Protein AF-0000000074318545 (afdb_homodimer)

InterPro domains:
  IPR025563 Protein of unknown function DUF4286 [PF14114] (1-101)

Radius of gyration: 17.69 Å; Cα contacts (8 Å, |Δi|>4): 348; chains: 2; bounding box: 37×47×38 Å

Secondary structure (DSSP, 8-state):
-EEEEEEEEE-GGGHHHHHHHIIIIIHHHHHHTT--SEEEEEEESSPPTT--SEEEEEEEEESSHHHHHHHHHHTHHHHHHHHHHHHTTSEEEEEEEEEE--/-EEEEEEEEE-GGGHHHHHHHIIIIIHHHHHHTT--SEEEEEEESSPPTT--SEEEEEEEEESSHHHHHHHHHHTHHHHHHHHHHHHTTSEEEEEEEEEE--

Foldseek 3Di:
DKKKKKKKFFAAVCVVVLVVCVVPPLVVQLVVVVFFDDKDKDWDDCDDPPDHGTMMMIITHGPDVVSVVCCVVPPCVVSVVVSCVVRPPGMDMDIDMDDDPD/DKKKKKKKFFAAVCVVVVVVCVVPPLVVQLVVVVFFDDKDKDWDDCDDPPDHGTMMMIITHGPDPVSVVCCVPPPVVVSVVVSCVVRPPGMDMDIDMDDDPD

Nearest PDB structures (foldseek):
  5b08-assembly1_A  TM=6.477E-01  e=7.066E-05  Cannabis sativa
  5b0d-assembly1_A  TM=6.352E-01  e=7.066E-05  Cannabis sativa
  5b0e-assembly1_A  TM=6.470E-01  e=1.397E-04  Cannabis sativa
  5b0c-assembly1_B  TM=6.469E-01  e=2.411E-04  Cannabis sativa
  1q53-assembly1_B  TM=5.757E-01  e=2.807E-03  Arabidopsis thaliana

Structure (mmCIF, N/CA/C/O backbone):
data_AF-0000000074318545-model_v1
#
loop_
_entity.id
_entity.type
_entity.pdbx_description
1 polymer 'DUF4286 domain-containing protein'
#
loop_
_atom_site.group_PDB
_atom_site.id
_atom_site.type_symbol
_atom_site.label_atom_id
_atom_site.label_alt_id
_atom_site.label_comp_id
_atom_site.label_asym_id
_atom_site.label_entity_id
_atom_site.label_seq_id
_atom_site.pdbx_PDB_ins_code
_atom_site.Cartn_x
_atom_site.Cartn_y
_atom_site.Cartn_z
_atom_site.occupancy
_atom_site.B_iso_or_equiv
_atom_site.auth_seq_id
_atom_site.auth_comp_id
_atom_site.auth_asym_id
_atom_site.auth_atom_id
_atom_site.pdbx_PDB_model_num
ATOM 1 N N . MET A 1 1 ? -12.008 1.867 -8.555 1 92.88 1 MET A N 1
ATOM 2 C CA . MET A 1 1 ? -10.844 0.988 -8.688 1 92.88 1 MET A CA 1
ATOM 3 C C . MET A 1 1 ? -10.492 0.359 -7.34 1 92.88 1 MET A C 1
ATOM 5 O O . MET A 1 1 ? -10.711 0.962 -6.289 1 92.88 1 MET A O 1
ATOM 9 N N . VAL A 1 2 ? -10.195 -0.94 -7.418 1 96.75 2 VAL A N 1
ATOM 10 C CA . VAL A 1 2 ? -9.852 -1.679 -6.207 1 96.75 2 VAL A CA 1
ATOM 11 C C . VAL A 1 2 ? -8.422 -2.193 -6.305 1 96.75 2 VAL A C 1
ATOM 13 O O . VAL A 1 2 ? -7.98 -2.631 -7.371 1 96.75 2 VAL A O 1
ATOM 16 N N . LEU A 1 3 ? -7.812 -2.025 -5.215 1 97.94 3 LEU A N 1
ATOM 17 C CA . LEU A 1 3 ? -6.406 -2.41 -5.129 1 97.94 3 LEU A CA 1
ATOM 18 C C . LEU A 1 3 ? -6.238 -3.676 -4.297 1 97.94 3 LEU A C 1
ATOM 20 O O . LEU A 1 3 ? -6.742 -3.758 -3.176 1 97.94 3 LEU A O 1
ATOM 24 N N . TYR A 1 4 ? -5.68 -4.664 -4.949 1 98.31 4 TYR A N 1
ATOM 25 C CA . TYR A 1 4 ? -5.234 -5.875 -4.27 1 98.31 4 TYR A CA 1
ATOM 26 C C . TYR A 1 4 ? -3.73 -5.84 -4.016 1 98.31 4 TYR A C 1
ATOM 28 O O . TYR A 1 4 ? -2.934 -6.035 -4.938 1 98.31 4 TYR A O 1
ATOM 36 N N . SER A 1 5 ? -3.354 -5.652 -2.736 1 98.12 5 SER A N 1
ATOM 37 C CA . SER A 1 5 ? -1.948 -5.488 -2.379 1 98.12 5 SER A CA 1
ATOM 38 C C . SER A 1 5 ? -1.401 -6.738 -1.699 1 98.12 5 SER A C 1
ATOM 40 O O . SER A 1 5 ? -1.951 -7.199 -0.697 1 98.12 5 SER A O 1
ATOM 42 N N . VAL A 1 6 ? -0.366 -7.262 -2.268 1 98.31 6 VAL A N 1
ATOM 43 C CA . VAL A 1 6 ? 0.329 -8.398 -1.664 1 98.31 6 VAL A CA 1
ATOM 44 C C . VAL A 1 6 ? 1.712 -7.957 -1.187 1 98.31 6 VAL A C 1
ATOM 46 O O . VAL A 1 6 ? 2.533 -7.5 -1.982 1 98.31 6 VAL A O 1
ATOM 49 N N . THR A 1 7 ? 1.92 -8.055 0.098 1 97.88 7 THR A N 1
ATOM 50 C CA . THR A 1 7 ? 3.215 -7.746 0.698 1 97.88 7 THR A CA 1
ATOM 51 C C . THR A 1 7 ? 3.957 -9.031 1.064 1 97.88 7 THR A C 1
ATOM 53 O O . THR A 1 7 ? 3.416 -9.883 1.766 1 97.88 7 THR A O 1
ATOM 56 N N . VAL A 1 8 ? 5.184 -9.133 0.622 1 98 8 VAL A N 1
ATOM 57 C CA . VAL A 1 8 ? 5.945 -10.359 0.844 1 98 8 VAL A CA 1
ATOM 58 C C . VAL A 1 8 ? 7.32 -10.008 1.414 1 98 8 VAL A C 1
ATOM 60 O O . VAL A 1 8 ? 8.062 -9.211 0.831 1 98 8 VAL A O 1
ATOM 63 N N . ASN A 1 9 ? 7.551 -10.531 2.576 1 97.88 9 ASN A N 1
ATOM 64 C CA . ASN A 1 9 ? 8.922 -10.555 3.078 1 97.88 9 ASN A CA 1
ATOM 65 C C . ASN A 1 9 ? 9.648 -11.828 2.664 1 97.88 9 ASN A C 1
ATOM 67 O O . ASN A 1 9 ? 9.133 -12.93 2.854 1 97.88 9 ASN A O 1
ATOM 71 N N . VAL A 1 10 ? 10.781 -11.703 2.057 1 97.69 10 VAL A N 1
ATOM 72 C CA . VAL A 1 10 ? 11.492 -12.852 1.515 1 97.69 10 VAL A CA 1
ATOM 73 C C . VAL A 1 10 ? 12.906 -12.898 2.092 1 97.69 10 VAL A C 1
ATOM 75 O O . VAL A 1 10 ? 13.539 -11.859 2.285 1 97.69 10 VAL A O 1
ATOM 78 N N . ASP A 1 11 ? 13.422 -14.109 2.338 1 97.56 11 ASP A N 1
ATOM 79 C CA . ASP A 1 11 ? 14.797 -14.281 2.787 1 97.56 11 ASP A CA 1
ATOM 80 C C . ASP A 1 11 ? 15.781 -13.648 1.804 1 97.56 11 ASP A C 1
ATOM 82 O O . ASP A 1 11 ? 15.594 -13.742 0.588 1 97.56 11 ASP A O 1
ATOM 86 N N . LYS A 1 12 ? 16.828 -13.141 2.395 1 95.5 12 LYS A N 1
ATOM 87 C CA . LYS A 1 12 ? 17.812 -12.406 1.594 1 95.5 12 LYS A CA 1
ATOM 88 C C . LYS A 1 12 ? 18.469 -13.32 0.56 1 95.5 12 LYS A C 1
ATOM 90 O O . LYS A 1 12 ? 18.766 -12.883 -0.554 1 95.5 12 LYS A O 1
ATOM 95 N N . ASP A 1 13 ? 18.688 -14.523 0.909 1 95.94 13 ASP A N 1
ATOM 96 C CA . ASP A 1 13 ? 19.469 -15.414 0.057 1 95.94 13 ASP A CA 1
ATOM 97 C C . ASP A 1 13 ? 18.656 -15.844 -1.165 1 95.94 13 ASP A C 1
ATOM 99 O O . ASP A 1 13 ? 19.219 -16.328 -2.148 1 95.94 13 ASP A O 1
ATOM 103 N N . ILE A 1 14 ? 17.359 -15.672 -1.189 1 97.19 14 ILE A N 1
ATOM 104 C CA . ILE A 1 14 ? 16.578 -16.078 -2.352 1 97.19 14 ILE A CA 1
ATOM 105 C C . ILE A 1 14 ? 16 -14.836 -3.039 1 97.19 14 ILE A C 1
ATOM 107 O O . ILE A 1 14 ? 15.242 -14.953 -4.004 1 97.19 14 ILE A O 1
ATOM 111 N N . GLU A 1 15 ? 16.266 -13.711 -2.592 1 97.62 15 GLU A N 1
ATOM 112 C CA . GLU A 1 15 ? 15.648 -12.453 -3.018 1 97.62 15 GLU A CA 1
ATOM 113 C C . GLU A 1 15 ? 15.719 -12.289 -4.531 1 97.62 15 GLU A C 1
ATOM 115 O O . GLU A 1 15 ?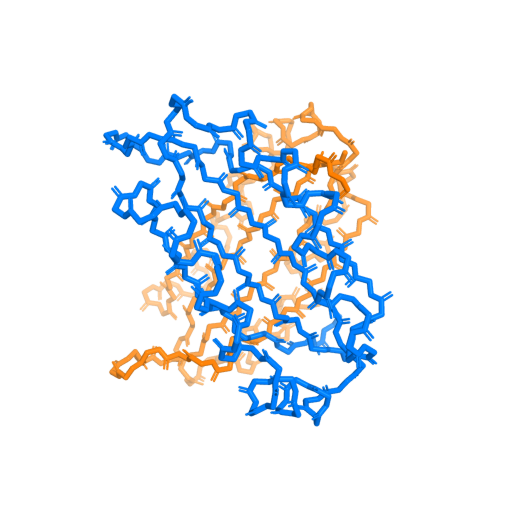 14.703 -12.055 -5.188 1 97.62 15 GLU A O 1
ATOM 120 N N . GLU A 1 16 ? 16.938 -12.445 -5.07 1 97.19 16 GLU A N 1
ATOM 121 C CA . GLU A 1 16 ? 17.156 -12.219 -6.496 1 97.19 16 GLU A CA 1
ATOM 122 C C . GLU A 1 16 ? 16.375 -13.234 -7.336 1 97.19 16 GLU A C 1
ATOM 124 O O . GLU A 1 16 ? 15.727 -12.875 -8.312 1 97.19 16 GLU A O 1
ATOM 129 N N . GLU A 1 17 ? 16.484 -14.445 -6.98 1 97.94 17 GLU A N 1
ATOM 130 C CA . GLU A 1 17 ? 15.75 -15.5 -7.684 1 97.94 17 GLU A CA 1
ATOM 131 C C . GLU A 1 17 ? 14.242 -15.281 -7.602 1 97.94 17 GLU A C 1
ATOM 133 O O . GLU A 1 17 ? 13.531 -15.438 -8.594 1 97.94 17 GLU A O 1
ATOM 1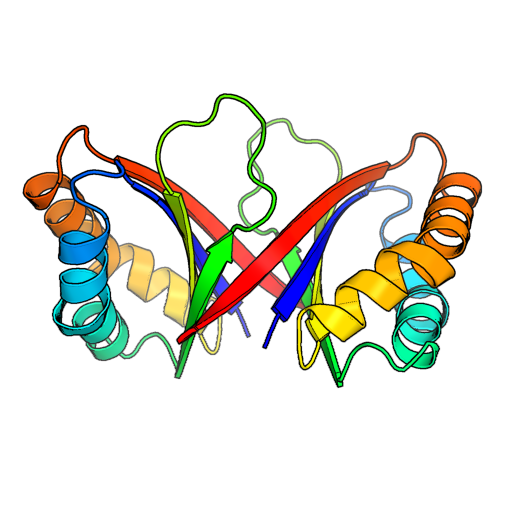38 N N . TRP A 1 18 ? 13.805 -14.961 -6.41 1 98.56 18 TRP A N 1
ATOM 139 C CA . TRP A 1 18 ? 12.391 -14.703 -6.184 1 98.56 18 TRP A CA 1
ATOM 140 C C . TRP A 1 18 ? 11.898 -13.547 -7.043 1 98.56 18 TRP A C 1
ATOM 142 O O . TRP A 1 18 ? 10.867 -13.648 -7.703 1 98.56 18 TRP A O 1
ATOM 152 N N . LEU A 1 19 ? 12.68 -12.508 -7.07 1 98.31 19 LEU A N 1
ATOM 153 C CA . LEU A 1 19 ? 12.32 -11.336 -7.863 1 98.31 19 LEU A CA 1
ATOM 154 C C . LEU A 1 19 ? 12.203 -11.695 -9.344 1 98.31 19 LEU A C 1
ATOM 156 O O . LEU A 1 19 ? 11.258 -11.273 -10.016 1 98.31 19 LEU A O 1
ATOM 160 N N . ASP A 1 20 ? 13.156 -12.414 -9.789 1 98.25 20 ASP A N 1
ATOM 161 C CA . ASP A 1 20 ? 13.148 -12.836 -11.188 1 98.25 20 ASP A CA 1
ATOM 162 C C . ASP A 1 20 ? 11.906 -13.672 -11.508 1 98.25 20 ASP A C 1
ATOM 164 O O . ASP A 1 20 ? 11.219 -13.422 -12.492 1 98.25 20 ASP A O 1
ATOM 168 N N . TRP A 1 21 ? 11.633 -14.602 -10.68 1 98.75 21 TRP A N 1
ATOM 169 C CA . TRP A 1 21 ? 10.484 -15.477 -10.875 1 98.75 21 TRP A CA 1
ATOM 170 C C . TRP A 1 21 ? 9.18 -14.688 -10.797 1 98.75 21 TRP A C 1
ATOM 172 O O . TRP A 1 21 ? 8.25 -14.93 -11.562 1 98.75 21 TRP A O 1
ATOM 182 N N . MET A 1 22 ? 9.086 -13.75 -9.859 1 98.62 22 MET A N 1
ATOM 183 C CA . MET A 1 22 ? 7.914 -12.891 -9.75 1 98.62 22 MET A CA 1
ATOM 184 C C . MET A 1 22 ? 7.672 -12.141 -11.062 1 98.62 22 MET A C 1
ATOM 186 O O . MET A 1 22 ? 6.559 -12.164 -11.594 1 98.62 22 MET A O 1
ATOM 190 N N . LYS A 1 23 ? 8.719 -11.578 -11.586 1 98.06 23 LYS A N 1
ATOM 191 C CA . LYS A 1 23 ? 8.602 -10.703 -12.75 1 98.06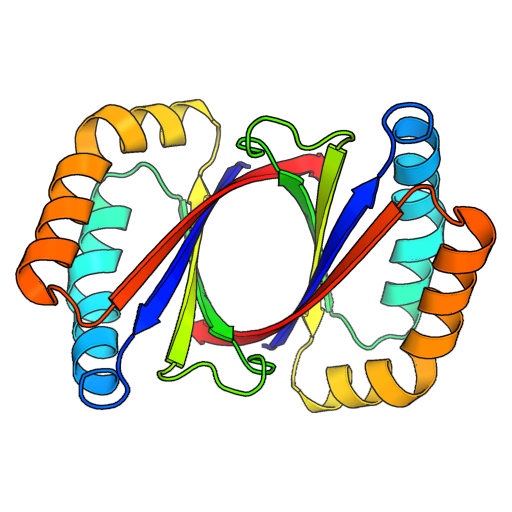 23 LYS A CA 1
ATOM 192 C C . LYS A 1 23 ? 8.344 -11.508 -14.016 1 98.06 23 LYS A C 1
ATOM 194 O O . LYS A 1 23 ? 7.613 -11.062 -14.906 1 98.06 23 LYS A O 1
ATOM 199 N N . THR A 1 24 ? 8.828 -12.688 -14.094 1 98.19 24 THR A N 1
ATOM 200 C CA . THR A 1 24 ? 8.82 -13.398 -15.367 1 98.19 24 THR A CA 1
ATOM 201 C C . THR A 1 24 ? 7.73 -14.461 -15.391 1 98.19 24 THR A C 1
ATOM 203 O O . THR A 1 24 ? 7.336 -14.93 -16.453 1 98.19 24 THR A O 1
ATOM 206 N N . SER A 1 25 ? 7.242 -14.828 -14.227 1 98.69 25 SER A N 1
ATOM 207 C CA . SER A 1 25 ? 6.312 -15.953 -14.203 1 98.69 25 SER A CA 1
ATOM 208 C C . SER A 1 25 ? 5.078 -15.633 -13.367 1 98.69 25 SER A C 1
ATOM 210 O O . SER A 1 25 ? 3.973 -15.523 -13.906 1 98.69 25 SER A O 1
ATOM 212 N N . HIS A 1 26 ? 5.223 -15.375 -12.125 1 98.81 26 HIS A N 1
ATOM 213 C CA . HIS A 1 26 ? 4.09 -15.305 -11.203 1 98.81 26 HIS A CA 1
ATOM 214 C C . HIS A 1 26 ? 3.182 -14.125 -11.531 1 98.81 26 HIS A C 1
ATOM 216 O O . HIS A 1 26 ? 1.97 -14.297 -11.695 1 98.81 26 HIS A O 1
ATOM 222 N N . ILE A 1 27 ? 3.756 -12.938 -11.664 1 98.56 27 ILE A N 1
ATOM 223 C CA . ILE A 1 27 ? 2.955 -11.742 -11.898 1 98.56 27 ILE A CA 1
ATOM 224 C C . ILE A 1 27 ? 2.268 -11.828 -13.258 1 98.56 27 ILE A C 1
ATOM 226 O O . ILE A 1 27 ? 1.073 -11.547 -13.375 1 98.56 27 ILE A O 1
ATOM 230 N N . PRO A 1 28 ? 3.035 -12.289 -14.328 1 98.44 28 PRO A N 1
ATOM 231 C CA . PRO A 1 28 ? 2.344 -12.484 -15.609 1 98.44 28 PRO A CA 1
ATOM 232 C C . PRO A 1 28 ? 1.168 -13.453 -15.5 1 98.44 28 PRO A C 1
ATOM 234 O O . PRO A 1 28 ? 0.127 -13.242 -16.125 1 98.44 28 PRO A O 1
ATOM 237 N N . LYS A 1 29 ? 1.249 -14.523 -14.766 1 98.69 29 LYS A N 1
ATOM 238 C CA . LYS A 1 29 ? 0.139 -15.445 -14.555 1 98.69 29 LYS A CA 1
ATOM 239 C C . LYS A 1 29 ? -1.047 -14.742 -13.898 1 98.69 29 LYS A C 1
ATOM 241 O O . LYS A 1 29 ? -2.195 -14.961 -14.297 1 98.69 29 LYS A O 1
ATOM 246 N N . VAL A 1 30 ? -0.771 -13.914 -12.906 1 98.69 30 VAL A N 1
ATOM 247 C CA . VAL A 1 30 ? -1.815 -13.156 -12.227 1 98.69 30 VAL A CA 1
ATOM 248 C C . VAL A 1 30 ? -2.512 -12.227 -13.219 1 98.69 30 VAL A C 1
ATOM 250 O O . VAL A 1 30 ? -3.744 -12.188 -13.281 1 98.69 30 VAL A O 1
ATOM 253 N N . LEU A 1 31 ? -1.728 -11.531 -14.008 1 98.19 31 LEU A N 1
ATOM 254 C CA . LEU A 1 31 ? -2.277 -10.578 -14.969 1 98.19 31 LEU A CA 1
ATOM 255 C C . LEU A 1 31 ? -3.061 -11.297 -16.062 1 98.19 31 LEU A C 1
ATOM 257 O O . LEU A 1 31 ? -4.074 -10.781 -16.547 1 98.19 31 LEU A O 1
ATOM 261 N N . ASN A 1 32 ? -2.631 -12.484 -16.422 1 98.06 32 ASN A N 1
ATOM 262 C CA . ASN A 1 32 ? -3.244 -13.242 -17.516 1 98.06 32 ASN A CA 1
ATOM 263 C C . ASN A 1 32 ? -4.625 -13.758 -17.125 1 98.06 32 ASN A C 1
ATOM 265 O O . ASN A 1 32 ? -5.391 -14.211 -17.969 1 98.06 32 ASN A O 1
ATOM 269 N N . THR A 1 33 ? -4.902 -13.727 -15.859 1 98.31 33 THR A N 1
ATOM 270 C CA . THR A 1 33 ? -6.246 -14.102 -15.438 1 98.31 33 THR A CA 1
ATOM 271 C C . THR A 1 33 ? -7.277 -13.125 -16 1 98.31 33 THR A C 1
ATOM 273 O O . THR A 1 33 ? -8.469 -13.438 -16.062 1 98.31 33 THR A O 1
ATOM 276 N N . GLY A 1 34 ? -6.824 -11.852 -16.234 1 98 34 GLY A N 1
ATOM 277 C CA . GLY A 1 34 ? -7.691 -10.852 -16.828 1 98 34 GLY A CA 1
ATOM 278 C C . GLY A 1 34 ? -8.445 -10.031 -15.805 1 98 34 GLY A C 1
ATOM 279 O O . GLY A 1 34 ? -9.289 -9.203 -16.156 1 98 34 GLY A O 1
ATOM 280 N N . MET A 1 35 ? -8.125 -10.188 -14.531 1 98.31 35 MET A N 1
ATOM 281 C CA . MET A 1 35 ? -8.891 -9.523 -13.484 1 98.31 35 MET A CA 1
ATOM 282 C C . MET A 1 35 ? -8.281 -8.164 -13.141 1 98.31 35 MET A C 1
ATOM 284 O O . MET A 1 35 ? -8.93 -7.336 -12.5 1 98.31 35 MET A O 1
ATOM 288 N N . PHE A 1 36 ? -7.039 -7.945 -13.547 1 98.38 36 PHE A N 1
ATOM 289 C CA . PHE A 1 36 ? -6.324 -6.734 -13.164 1 98.38 36 PHE A CA 1
ATOM 290 C C . PHE A 1 36 ? -5.875 -5.957 -14.398 1 98.38 36 PHE A C 1
ATOM 292 O O . PHE A 1 36 ? -5.551 -6.555 -15.422 1 98.38 36 PHE A O 1
ATOM 299 N N . LYS A 1 37 ? -5.844 -4.66 -14.273 1 96.31 37 LYS A N 1
ATOM 300 C CA . LYS A 1 37 ? -5.508 -3.793 -15.398 1 96.31 37 LYS A CA 1
ATOM 301 C C . LYS A 1 37 ? -4.035 -3.396 -15.359 1 96.31 37 LYS A C 1
ATOM 303 O O . LYS A 1 37 ? -3.432 -3.139 -16.406 1 96.31 37 LYS A O 1
ATOM 308 N N . GLU A 1 38 ? -3.529 -3.301 -14.211 1 96 38 GLU A N 1
ATOM 309 C CA . GLU A 1 38 ? -2.141 -2.887 -14.031 1 96 38 GLU A CA 1
ATOM 310 C C . GLU A 1 38 ? -1.598 -3.348 -12.688 1 96 38 GLU A C 1
ATOM 312 O O . GLU A 1 38 ? -2.35 -3.844 -11.844 1 96 38 GLU A O 1
ATOM 317 N N . TYR A 1 39 ? -0.29 -3.24 -12.641 1 97.88 39 TYR A N 1
ATOM 318 C CA . TYR A 1 39 ? 0.377 -3.549 -11.383 1 97.88 39 TYR A CA 1
ATOM 319 C C . TYR A 1 39 ? 1.567 -2.625 -11.156 1 97.88 39 TYR A C 1
ATOM 321 O O . TYR A 1 39 ? 2.045 -1.976 -12.086 1 97.88 39 TYR A O 1
ATOM 329 N N . LYS A 1 40 ? 1.938 -2.475 -9.922 1 97.25 40 LYS A N 1
ATOM 330 C CA . LYS A 1 40 ? 3.182 -1.851 -9.484 1 97.25 40 LYS A CA 1
ATOM 331 C C . LYS A 1 40 ? 3.885 -2.705 -8.438 1 97.25 40 LYS A C 1
ATOM 333 O O . LYS A 1 40 ? 3.23 -3.375 -7.633 1 97.25 40 LYS A O 1
ATOM 338 N N . MET A 1 41 ? 5.16 -2.709 -8.492 1 98.31 41 MET A N 1
ATOM 339 C CA . MET A 1 41 ? 5.961 -3.416 -7.5 1 98.31 41 MET A CA 1
ATOM 340 C C . MET A 1 41 ? 6.914 -2.459 -6.789 1 98.31 41 MET A C 1
ATOM 342 O O . MET A 1 41 ? 7.578 -1.645 -7.434 1 98.31 41 MET A O 1
ATOM 346 N N . PHE A 1 42 ? 6.883 -2.561 -5.484 1 98.19 42 PHE A N 1
ATOM 347 C CA . PHE A 1 42 ? 7.676 -1.672 -4.641 1 98.19 42 PHE A CA 1
ATOM 348 C C . PHE A 1 42 ? 8.562 -2.471 -3.699 1 98.19 42 PHE A C 1
ATOM 350 O O . PHE A 1 42 ? 8.242 -3.605 -3.342 1 98.19 42 PHE A O 1
ATOM 357 N N . ARG A 1 43 ? 9.703 -1.863 -3.361 1 97.44 43 ARG A N 1
ATOM 358 C CA . ARG A 1 43 ? 10.539 -2.326 -2.258 1 97.44 43 ARG A CA 1
ATOM 359 C C . ARG A 1 43 ? 10.375 -1.433 -1.032 1 97.44 43 ARG A C 1
ATOM 361 O O . ARG A 1 43 ? 10.383 -0.205 -1.146 1 97.44 43 ARG A O 1
ATOM 368 N N . LEU A 1 44 ? 10.109 -2.041 0.115 1 96.81 44 LEU A N 1
ATOM 369 C CA . LEU A 1 44 ? 10 -1.281 1.355 1 96.81 44 LEU A CA 1
ATOM 370 C C . LEU A 1 44 ? 11.367 -0.767 1.8 1 96.81 44 LEU A C 1
ATOM 372 O O . LEU A 1 44 ? 12.336 -1.527 1.846 1 96.81 44 LEU A O 1
ATOM 376 N N . LEU A 1 45 ? 11.453 0.55 2.115 1 94.25 45 LEU A N 1
ATOM 377 C CA . LEU A 1 45 ? 12.742 1.155 2.438 1 94.25 45 LEU A CA 1
ATOM 378 C C . LEU A 1 45 ? 12.898 1.325 3.945 1 94.25 45 LEU A C 1
ATOM 380 O O . LEU A 1 45 ? 14.023 1.417 4.449 1 94.25 45 LEU A O 1
ATOM 384 N N . ASN A 1 46 ? 11.891 1.475 4.719 1 89.56 46 ASN A N 1
ATOM 385 C CA . ASN A 1 46 ? 12.023 1.747 6.145 1 89.56 46 ASN A CA 1
ATOM 386 C C . ASN A 1 46 ? 11.531 0.575 6.988 1 89.56 46 ASN A C 1
ATOM 388 O O . ASN A 1 46 ? 10.758 0.764 7.93 1 89.56 46 ASN A O 1
ATOM 392 N N . GLU A 1 47 ? 12.133 -0.564 6.715 1 81.31 47 GLU A N 1
ATOM 393 C CA . GLU A 1 47 ? 11.828 -1.752 7.508 1 81.31 47 GLU A CA 1
ATOM 394 C C . GLU A 1 47 ? 12.258 -1.576 8.961 1 81.31 47 GLU A C 1
ATOM 396 O O . GLU A 1 47 ? 13.258 -0.913 9.242 1 81.31 47 GLU A O 1
ATOM 401 N N . GLU A 1 48 ? 11.344 -2.043 9.75 1 79 48 GLU A N 1
ATOM 402 C CA . GLU A 1 48 ? 11.68 -1.979 11.172 1 79 48 GLU A CA 1
ATOM 403 C C . GLU A 1 48 ? 13 -2.691 11.453 1 79 48 GLU A C 1
ATOM 405 O O . GLU A 1 48 ? 13.367 -3.629 10.75 1 79 48 GLU A O 1
ATOM 410 N N . SER A 1 49 ? 13.523 -2.289 12.602 1 78.75 49 SER A N 1
ATOM 411 C CA . SER A 1 49 ? 14.75 -2.941 13.039 1 78.75 49 SER A CA 1
ATOM 412 C C . SER A 1 49 ? 14.5 -4.398 13.414 1 78.75 49 SER A C 1
ATOM 414 O O . SER A 1 49 ? 13.469 -4.723 14.016 1 78.75 49 SER A O 1
ATOM 416 N N . GLY A 1 50 ? 15.297 -5.285 12.969 1 83.88 50 GLY A N 1
ATOM 417 C CA . GLY A 1 50 ? 15.203 -6.68 13.375 1 83.88 50 GLY A CA 1
ATOM 418 C C . GLY A 1 50 ? 14.539 -7.562 12.336 1 83.88 50 GLY A C 1
ATOM 419 O O . GLY A 1 50 ? 14.625 -8.789 12.406 1 83.88 50 GLY A O 1
ATOM 420 N N . VAL A 1 51 ? 13.742 -6.93 11.5 1 84.19 51 VAL A N 1
ATOM 421 C CA . VAL A 1 51 ? 13.148 -7.715 10.422 1 84.19 51 VAL A CA 1
ATOM 422 C C . VAL A 1 51 ? 14.242 -8.219 9.484 1 84.19 51 VAL A C 1
ATOM 424 O O . VAL A 1 51 ? 15.055 -7.438 8.992 1 84.19 51 VAL A O 1
ATOM 427 N N . GLU A 1 52 ? 14.234 -9.531 9.5 1 91.25 52 GLU A N 1
ATOM 428 C CA . GLU A 1 52 ? 15.18 -10.148 8.578 1 91.25 52 GLU A CA 1
ATOM 429 C C . GLU A 1 52 ? 14.57 -10.305 7.184 1 91.25 52 GLU A C 1
ATOM 431 O O . GLU A 1 52 ? 13.344 -10.352 7.039 1 91.25 52 GLU A O 1
ATOM 436 N N . GLY A 1 53 ? 15.352 -10.289 6.121 1 95.06 53 GLY A N 1
ATOM 437 C CA . GLY A 1 53 ? 14.875 -10.414 4.75 1 95.06 53 GLY A CA 1
ATOM 438 C C . GLY A 1 53 ? 14.547 -9.078 4.109 1 95.06 53 GLY A C 1
ATOM 439 O O . GLY A 1 53 ? 14.914 -8.023 4.629 1 95.06 53 GLY A O 1
ATOM 440 N N . THR A 1 54 ? 14.008 -9.109 2.955 1 96.56 54 THR A N 1
ATOM 441 C CA . THR A 1 54 ? 13.555 -7.934 2.217 1 96.56 54 THR A CA 1
ATOM 442 C C . THR A 1 54 ? 12.055 -7.996 1.964 1 96.56 54 THR A C 1
ATOM 444 O O . THR A 1 54 ? 11.516 -9.062 1.641 1 96.56 54 THR A O 1
ATOM 447 N N . THR A 1 55 ? 11.43 -6.867 2.105 1 97.81 55 THR A N 1
ATOM 448 C CA . THR A 1 55 ? 9.977 -6.828 1.938 1 97.81 55 THR A CA 1
ATOM 449 C C . THR A 1 55 ? 9.602 -6.082 0.661 1 97.81 55 THR A C 1
ATOM 451 O O . THR A 1 55 ? 10.156 -5.02 0.371 1 97.81 55 THR A O 1
ATOM 454 N N . PHE A 1 56 ? 8.703 -6.688 -0.073 1 98.31 56 PHE A N 1
ATOM 455 C CA . PHE A 1 56 ? 8.164 -6.109 -1.298 1 98.31 56 PHE A CA 1
ATOM 456 C C . PHE A 1 56 ? 6.648 -5.996 -1.226 1 98.31 56 PHE A C 1
ATOM 458 O O . PHE A 1 56 ? 5.992 -6.785 -0.54 1 98.31 56 PHE A O 1
ATOM 465 N N . SER A 1 57 ? 6.176 -5.023 -1.913 1 98.38 57 SER A N 1
ATOM 466 C CA . SER A 1 57 ? 4.734 -4.875 -2.09 1 98.38 57 SER A CA 1
ATOM 467 C C . SER A 1 57 ? 4.352 -4.902 -3.566 1 98.38 57 SER A C 1
ATOM 469 O O . SER A 1 57 ? 4.863 -4.109 -4.359 1 98.38 57 SER A O 1
ATOM 471 N N . ILE A 1 58 ? 3.547 -5.816 -3.947 1 98.69 58 ILE A N 1
ATOM 472 C CA . ILE A 1 58 ? 2.975 -5.875 -5.289 1 98.69 58 ILE A CA 1
ATOM 473 C C . ILE A 1 58 ? 1.527 -5.391 -5.25 1 98.69 58 ILE A C 1
ATOM 475 O O . ILE A 1 58 ? 0.692 -5.961 -4.547 1 98.69 58 ILE A O 1
ATOM 479 N N . GLN A 1 59 ? 1.274 -4.363 -5.984 1 98.12 59 GLN A N 1
ATOM 480 C CA . GLN A 1 59 ? -0.053 -3.76 -6.031 1 98.12 59 GLN A CA 1
ATOM 481 C C . GLN A 1 59 ? -0.744 -4.051 -7.359 1 98.12 59 GLN A C 1
ATOM 483 O O . GLN A 1 59 ? -0.263 -3.641 -8.422 1 98.12 59 GLN A O 1
ATOM 488 N N . TYR A 1 60 ? -1.847 -4.797 -7.297 1 98.56 60 TYR A N 1
ATOM 489 C CA . TYR A 1 60 ? -2.656 -5.098 -8.469 1 98.56 60 TYR A CA 1
ATOM 490 C C . TYR A 1 60 ? -3.924 -4.254 -8.492 1 98.56 60 TYR A C 1
ATOM 492 O O . TYR A 1 60 ? -4.695 -4.258 -7.527 1 98.56 60 TYR A O 1
ATOM 500 N N . PHE A 1 61 ? -4.164 -3.588 -9.57 1 98 61 PHE A N 1
ATOM 501 C CA . PHE A 1 61 ? -5.316 -2.703 -9.68 1 98 61 PHE A CA 1
ATOM 502 C C . PHE A 1 61 ? -6.422 -3.352 -10.508 1 98 61 PHE A C 1
ATOM 504 O O . PHE A 1 61 ? -6.207 -3.705 -11.664 1 98 61 PHE A O 1
ATOM 511 N N . ALA A 1 62 ? -7.512 -3.523 -9.938 1 98.06 62 ALA A N 1
ATOM 512 C CA . ALA A 1 62 ? -8.695 -4.055 -10.602 1 98.06 62 ALA A CA 1
ATOM 513 C C . ALA A 1 62 ? -9.734 -2.959 -10.836 1 98.06 62 ALA A C 1
ATOM 515 O O . ALA A 1 62 ? -9.812 -1.996 -10.07 1 98.06 62 ALA A O 1
ATOM 516 N N . GLU A 1 63 ? -10.539 -3.166 -11.836 1 96.94 63 GLU A N 1
ATOM 517 C CA . GLU A 1 63 ? -11.555 -2.182 -12.195 1 96.94 63 GLU A CA 1
ATOM 518 C C . GLU A 1 63 ? -12.602 -2.051 -11.094 1 96.94 63 GLU A C 1
ATOM 520 O O . GLU A 1 63 ? -13.086 -0.95 -10.82 1 96.94 63 GLU A O 1
ATOM 525 N N . ASP A 1 64 ? -13.023 -3.182 -10.57 1 95.19 64 ASP A N 1
ATOM 526 C CA . ASP A 1 64 ? -14.031 -3.156 -9.523 1 95.19 64 ASP A CA 1
ATOM 527 C C . ASP A 1 64 ? -13.922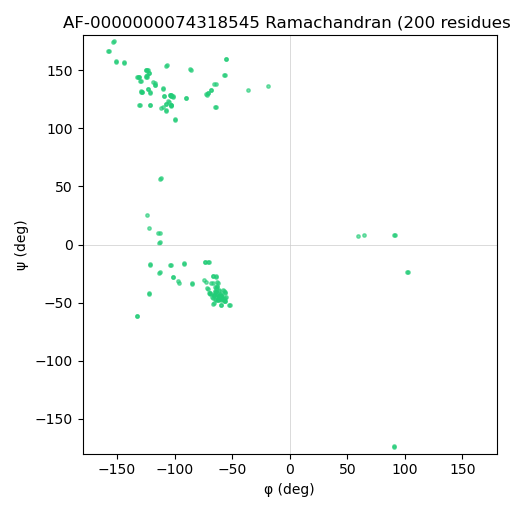 -4.383 -8.617 1 95.19 64 ASP A C 1
ATOM 529 O O . ASP A 1 64 ? -13.055 -5.238 -8.828 1 95.19 64 ASP A O 1
ATOM 533 N N . ILE A 1 65 ? -14.703 -4.406 -7.586 1 94.56 65 ILE A N 1
ATOM 534 C CA . ILE A 1 65 ? -14.625 -5.41 -6.531 1 94.56 65 ILE A CA 1
ATOM 535 C C . ILE A 1 65 ? -15.016 -6.777 -7.086 1 94.56 65 ILE A C 1
ATOM 537 O O . ILE A 1 65 ? -14.586 -7.812 -6.57 1 94.56 65 ILE A O 1
ATOM 541 N N . ASN A 1 66 ? -15.836 -6.797 -8.109 1 97 66 ASN A N 1
ATOM 542 C CA . ASN A 1 66 ? -16.25 -8.07 -8.695 1 97 66 ASN A CA 1
ATOM 543 C C . ASN A 1 66 ? -15.078 -8.812 -9.32 1 97 66 ASN A C 1
ATOM 545 O O . ASN A 1 66 ? -14.984 -10.031 -9.227 1 97 66 ASN A O 1
ATOM 549 N N . LYS A 1 67 ? -14.25 -8.055 -9.977 1 97.69 67 LYS A N 1
ATOM 550 C CA . LYS A 1 67 ? -13.055 -8.648 -10.562 1 97.69 67 LYS A CA 1
ATOM 551 C C . LYS A 1 67 ? -12.156 -9.258 -9.484 1 97.69 67 LYS A C 1
ATOM 553 O O . LYS A 1 67 ? -11.625 -10.352 -9.656 1 97.69 67 LYS A O 1
ATOM 558 N N . ILE A 1 68 ? -12.031 -8.617 -8.383 1 96.56 68 ILE A N 1
ATOM 559 C CA . ILE A 1 68 ? -11.211 -9.102 -7.281 1 96.56 68 ILE A CA 1
ATOM 560 C C . ILE A 1 68 ? -11.828 -10.375 -6.703 1 96.56 68 ILE A C 1
ATOM 562 O O . ILE A 1 68 ? -11.117 -11.352 -6.457 1 96.56 68 ILE A O 1
ATOM 566 N N . ASN A 1 69 ? -13.109 -10.32 -6.508 1 96.5 69 ASN A N 1
ATOM 567 C CA . ASN A 1 69 ? -13.789 -11.492 -5.977 1 96.5 69 ASN A CA 1
ATOM 568 C C . ASN A 1 69 ? -13.609 -12.703 -6.887 1 96.5 69 ASN A C 1
ATOM 570 O O . ASN A 1 69 ? -13.359 -13.812 -6.41 1 96.5 69 ASN A O 1
ATOM 574 N N . GLU A 1 70 ? -13.805 -12.508 -8.156 1 97.94 70 GLU A N 1
ATOM 575 C CA . GLU A 1 70 ? -13.562 -13.578 -9.117 1 97.94 70 GLU A CA 1
ATOM 576 C C . GLU A 1 70 ? -12.141 -14.117 -9 1 97.94 70 GLU A C 1
ATOM 578 O O . GLU A 1 70 ? -11.93 -15.336 -8.984 1 97.94 70 GLU A O 1
ATOM 583 N N . TYR A 1 71 ? -11.211 -13.195 -8.906 1 98.62 71 TYR A N 1
ATOM 584 C CA . TYR A 1 71 ? -9.812 -13.578 -8.766 1 98.62 71 TYR A CA 1
ATOM 585 C C . TYR A 1 71 ? -9.602 -14.414 -7.512 1 98.62 71 TYR A C 1
ATOM 587 O O . TYR A 1 71 ? -9.008 -15.492 -7.57 1 98.62 71 TYR A O 1
ATOM 595 N N . LEU A 1 72 ? -10.07 -13.906 -6.391 1 97.19 72 LEU A N 1
ATOM 596 C CA . LEU A 1 72 ? -9.844 -14.547 -5.098 1 97.19 72 LEU A CA 1
ATOM 597 C C . LEU A 1 72 ? -10.492 -15.922 -5.055 1 97.19 72 LEU A C 1
ATOM 599 O O . LEU A 1 72 ? -9.961 -16.844 -4.441 1 97.19 72 LEU A O 1
ATOM 603 N N . GLU A 1 73 ? -11.57 -16.062 -5.73 1 97.56 73 GLU A N 1
ATOM 604 C CA . GLU A 1 73 ? -12.336 -17.312 -5.676 1 97.56 73 GLU A CA 1
ATOM 605 C C . GLU A 1 73 ? -11.797 -18.344 -6.664 1 97.56 73 GLU A C 1
ATOM 607 O O . GLU A 1 73 ? -11.703 -19.531 -6.344 1 97.56 73 GLU A O 1
ATOM 612 N N . ASN A 1 74 ? -11.297 -17.938 -7.797 1 98.19 74 ASN A N 1
ATOM 613 C CA . ASN A 1 74 ? -11.102 -18.906 -8.875 1 98.19 74 ASN A CA 1
ATOM 614 C C . ASN A 1 74 ? -9.641 -18.969 -9.312 1 98.19 74 ASN A C 1
ATOM 616 O O . ASN A 1 74 ? -9.234 -19.922 -9.992 1 98.19 74 ASN A O 1
ATOM 620 N N . HIS A 1 75 ? -8.875 -17.984 -8.961 1 98.56 75 HIS A N 1
ATOM 621 C CA . HIS A 1 75 ? -7.523 -17.938 -9.5 1 98.56 75 HIS A CA 1
ATOM 622 C C . HIS A 1 75 ? -6.488 -17.922 -8.383 1 98.56 75 HIS A C 1
ATOM 624 O O . HIS A 1 75 ? -5.5 -18.656 -8.43 1 98.56 75 HIS A O 1
ATOM 630 N N . ALA A 1 76 ? -6.734 -17.156 -7.336 1 98.25 76 ALA A N 1
ATOM 631 C CA . ALA A 1 76 ? -5.758 -16.859 -6.289 1 98.25 76 ALA A CA 1
ATOM 632 C C . ALA A 1 76 ? -5.297 -18.141 -5.598 1 98.25 76 ALA A C 1
ATOM 634 O O . ALA A 1 76 ? -4.098 -18.328 -5.375 1 98.25 76 ALA A O 1
ATOM 635 N N . PRO A 1 77 ? -6.258 -19.094 -5.258 1 98.31 77 PRO A N 1
ATOM 636 C CA . PRO A 1 77 ? -5.812 -20.266 -4.492 1 98.31 77 PRO A CA 1
ATOM 637 C C . PRO A 1 77 ? -4.691 -21.031 -5.184 1 98.31 77 PRO A C 1
ATOM 639 O O . PRO A 1 77 ? -3.693 -21.375 -4.551 1 98.31 77 PRO A O 1
ATOM 642 N N . ASP A 1 78 ? -4.711 -21.25 -6.438 1 98.38 78 ASP A N 1
ATOM 643 C CA . ASP A 1 78 ? -3.684 -21.984 -7.172 1 98.38 78 ASP A CA 1
ATOM 644 C C . ASP A 1 78 ? -2.379 -21.188 -7.23 1 98.38 78 ASP A C 1
ATOM 646 O O . ASP A 1 78 ? -1.296 -21.75 -7.082 1 98.38 78 ASP A O 1
ATOM 650 N N . LEU A 1 79 ? -2.498 -19.938 -7.457 1 98.62 79 LEU A N 1
ATOM 651 C CA . LEU A 1 79 ? -1.314 -19.094 -7.586 1 98.62 79 LEU A CA 1
ATOM 652 C C . LEU A 1 79 ? -0.613 -18.938 -6.242 1 98.62 79 LEU A C 1
ATOM 654 O O . LEU A 1 79 ? 0.618 -18.938 -6.176 1 98.62 79 LEU A O 1
ATOM 658 N N . ILE A 1 80 ? -1.382 -18.75 -5.188 1 97.75 80 ILE A N 1
ATOM 659 C CA . ILE A 1 80 ? -0.836 -18.656 -3.836 1 97.75 80 ILE A CA 1
ATOM 660 C C . ILE A 1 80 ? -0.135 -19.969 -3.477 1 97.75 80 ILE A C 1
ATOM 662 O O . ILE A 1 80 ? 0.974 -19.953 -2.938 1 97.75 80 ILE A O 1
ATOM 666 N N . ASN A 1 81 ? -0.819 -21.062 -3.814 1 98.06 81 ASN A N 1
ATOM 667 C CA . ASN A 1 81 ? -0.23 -22.375 -3.541 1 98.06 81 ASN A CA 1
ATOM 668 C C . ASN A 1 81 ? 1.07 -22.562 -4.316 1 98.06 81 ASN A C 1
ATOM 670 O O . ASN A 1 81 ? 2.039 -23.109 -3.777 1 98.06 81 ASN A O 1
ATOM 674 N N . GLU A 1 82 ? 1.104 -22.203 -5.547 1 98.31 82 GLU A N 1
ATOM 675 C CA . GLU A 1 82 ? 2.324 -22.297 -6.34 1 98.31 82 GLU A CA 1
ATOM 676 C C . GLU A 1 82 ? 3.465 -21.516 -5.695 1 98.31 82 GLU A C 1
ATOM 678 O O . GLU A 1 82 ? 4.586 -22.016 -5.59 1 98.31 82 GLU A O 1
ATOM 683 N N . HIS A 1 83 ? 3.207 -20.281 -5.316 1 98.38 83 HIS A N 1
ATOM 684 C CA . HIS A 1 83 ? 4.199 -19.453 -4.645 1 98.38 83 HIS A CA 1
ATOM 685 C C . HIS A 1 83 ? 4.672 -20.094 -3.346 1 98.38 83 HIS A C 1
ATOM 687 O O . HIS A 1 83 ? 5.871 -20.156 -3.074 1 98.38 83 HIS A O 1
ATOM 693 N N . TYR A 1 84 ? 3.738 -20.609 -2.58 1 97.38 84 TYR A N 1
ATOM 694 C CA . TYR A 1 84 ? 4.047 -21.25 -1.303 1 97.38 84 TYR A CA 1
ATOM 695 C C . TYR A 1 84 ? 4.938 -22.469 -1.501 1 97.38 84 TYR A C 1
ATOM 697 O O . TYR A 1 84 ? 5.938 -22.641 -0.801 1 97.38 84 TYR A O 1
ATOM 705 N N . GLU A 1 85 ? 4.605 -23.328 -2.426 1 97.31 85 GLU A N 1
ATOM 706 C CA . GLU A 1 85 ? 5.344 -24.5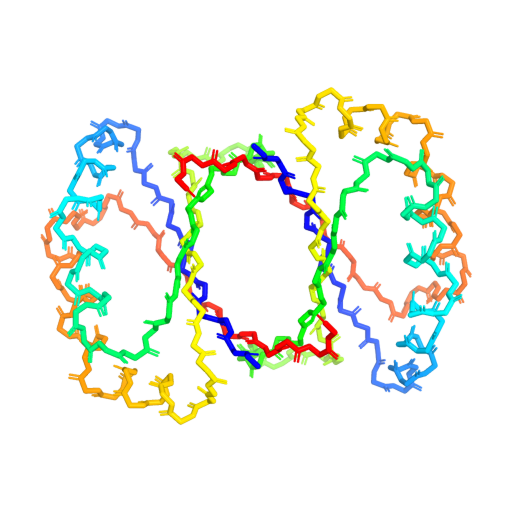62 -2.668 1 97.31 85 GLU A CA 1
ATOM 707 C C . GLU A 1 85 ? 6.758 -24.281 -3.17 1 97.31 85 GLU A C 1
ATOM 709 O O . GLU A 1 85 ? 7.699 -24.984 -2.824 1 97.31 85 GLU A O 1
ATOM 714 N N . LYS A 1 86 ? 6.918 -23.297 -3.943 1 97.56 86 LYS A N 1
ATOM 715 C CA . LYS A 1 86 ? 8.211 -23 -4.543 1 97.56 86 LYS A CA 1
ATOM 716 C C . LYS A 1 86 ? 9.195 -22.453 -3.502 1 97.56 86 LYS A C 1
ATOM 718 O O . LYS A 1 86 ? 10.383 -22.781 -3.545 1 97.56 86 LYS A O 1
ATOM 723 N N . TYR A 1 87 ? 8.703 -21.609 -2.535 1 96.94 87 TYR A N 1
ATOM 724 C CA . TYR A 1 87 ? 9.633 -20.906 -1.657 1 96.94 87 TYR A CA 1
ATOM 725 C C . TYR A 1 87 ? 9.336 -21.203 -0.193 1 96.94 87 TYR A C 1
ATOM 727 O O . TYR A 1 87 ? 9.836 -20.516 0.702 1 96.94 87 TYR A O 1
ATOM 735 N N . LYS A 1 88 ? 8.766 -22.25 0.151 1 89.56 88 LYS A N 1
ATOM 736 C CA . LYS A 1 88 ? 8.305 -22.672 1.468 1 89.56 88 LYS A CA 1
ATOM 737 C C . LYS A 1 88 ? 9.266 -22.203 2.562 1 89.56 88 LYS A C 1
ATOM 739 O O . LYS A 1 88 ? 10.484 -22.297 2.406 1 89.56 88 LYS A O 1
ATOM 744 N N . ASP A 1 89 ? 8.703 -21.641 3.602 1 92.12 89 ASP A N 1
ATOM 745 C CA . ASP A 1 89 ? 9.367 -21.281 4.852 1 92.12 89 ASP A CA 1
ATOM 746 C C . ASP A 1 89 ? 10.422 -20.188 4.617 1 92.12 89 ASP A C 1
ATOM 748 O O . ASP A 1 89 ? 11.32 -20 5.441 1 92.12 89 ASP A O 1
ATOM 752 N N . ARG A 1 90 ? 10.43 -19.656 3.391 1 96 90 ARG A N 1
ATOM 753 C CA . ARG A 1 90 ? 11.43 -18.641 3.1 1 96 90 ARG A CA 1
ATOM 754 C C . ARG A 1 90 ? 10.773 -17.281 2.842 1 96 90 ARG A C 1
ATOM 756 O O . ARG A 1 90 ? 11.406 -16.375 2.299 1 96 90 ARG A O 1
ATOM 763 N N . HIS A 1 91 ? 9.492 -17.266 3.135 1 97.44 91 HIS A N 1
ATOM 764 C CA . HIS A 1 91 ? 8.766 -16.016 2.928 1 97.44 91 HIS A CA 1
ATOM 765 C C . HIS A 1 91 ? 7.594 -15.898 3.895 1 97.44 91 HIS A C 1
ATOM 767 O O . HIS A 1 91 ? 7.172 -16.891 4.492 1 97.44 91 HIS A O 1
ATOM 773 N N . VAL A 1 92 ? 7.195 -14.719 4.102 1 96.19 92 VAL A N 1
ATOM 774 C CA . VAL A 1 92 ? 5.941 -14.383 4.77 1 96.19 92 VAL A CA 1
ATOM 775 C C . VAL A 1 92 ? 5.152 -13.398 3.914 1 96.19 92 VAL A C 1
ATOM 777 O O . VAL A 1 92 ? 5.703 -12.398 3.443 1 96.19 92 VAL A O 1
ATOM 780 N N . SER A 1 93 ? 3.848 -13.695 3.697 1 97 93 SER A N 1
ATOM 781 C CA . SER A 1 93 ? 3.029 -12.859 2.828 1 97 93 SER A CA 1
ATOM 782 C C . SER A 1 93 ? 1.784 -12.359 3.555 1 97 93 SER A C 1
ATOM 784 O O . SER A 1 93 ? 1.191 -13.086 4.352 1 97 93 SER A O 1
ATOM 786 N N . PHE A 1 94 ? 1.411 -11.164 3.203 1 95.25 94 PHE A N 1
ATOM 787 C CA . PHE A 1 94 ? 0.182 -10.523 3.666 1 95.25 94 PHE A CA 1
ATOM 788 C C . PHE A 1 94 ? -0.595 -9.938 2.494 1 95.25 94 PHE A C 1
ATOM 790 O O . PHE A 1 94 ? -0.001 -9.414 1.547 1 95.25 94 PHE A O 1
ATOM 797 N N . ARG A 1 95 ? -1.916 -10.047 2.654 1 96.62 95 ARG A N 1
ATOM 798 C CA . ARG A 1 95 ? -2.768 -9.516 1.596 1 96.62 95 ARG A CA 1
ATOM 799 C C . ARG A 1 95 ? -3.74 -8.484 2.146 1 96.62 95 ARG A C 1
ATOM 801 O O . ARG A 1 95 ? -4.328 -8.68 3.211 1 96.62 95 ARG A O 1
ATOM 808 N N . THR A 1 96 ? -3.824 -7.344 1.398 1 96.5 96 THR A N 1
ATOM 809 C CA . THR A 1 96 ? -4.703 -6.246 1.784 1 96.5 96 THR A CA 1
ATOM 810 C C . THR A 1 96 ? -5.586 -5.824 0.614 1 96.5 96 THR A C 1
ATOM 812 O O . THR A 1 96 ? -5.109 -5.68 -0.513 1 96.5 96 THR A O 1
ATOM 815 N N . LEU A 1 97 ? -6.875 -5.703 0.917 1 97.06 97 LEU A N 1
ATOM 816 C CA . LEU A 1 97 ? -7.824 -5.184 -0.065 1 97.06 97 LEU A CA 1
ATOM 817 C C . LEU A 1 97 ? -8.164 -3.727 0.225 1 97.06 97 LEU A C 1
ATOM 819 O O . LEU A 1 9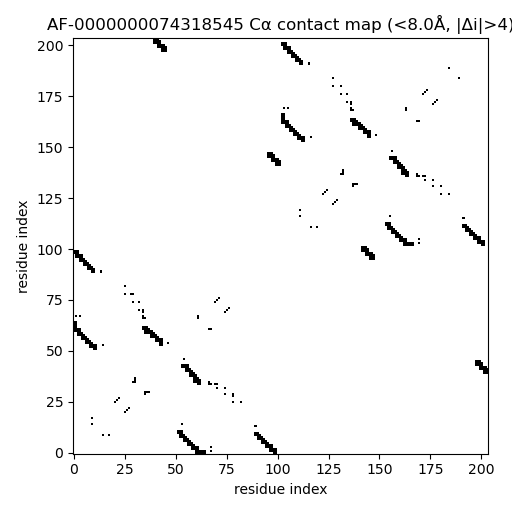7 ? -8.531 -3.383 1.35 1 97.06 97 LEU A O 1
ATOM 823 N N . LEU A 1 98 ? -8 -2.908 -0.817 1 97.5 98 LEU A N 1
ATOM 824 C CA . LEU A 1 98 ? -8.234 -1.476 -0.678 1 97.5 98 LEU A CA 1
ATOM 825 C C . LEU A 1 98 ? -9.156 -0.966 -1.779 1 97.5 98 LEU A C 1
ATOM 827 O O . LEU A 1 98 ? -9.086 -1.432 -2.92 1 97.5 98 LEU A O 1
ATOM 831 N N . GLU A 1 99 ? -10.023 -0.087 -1.43 1 97.5 99 GLU A N 1
ATOM 832 C CA . GLU A 1 99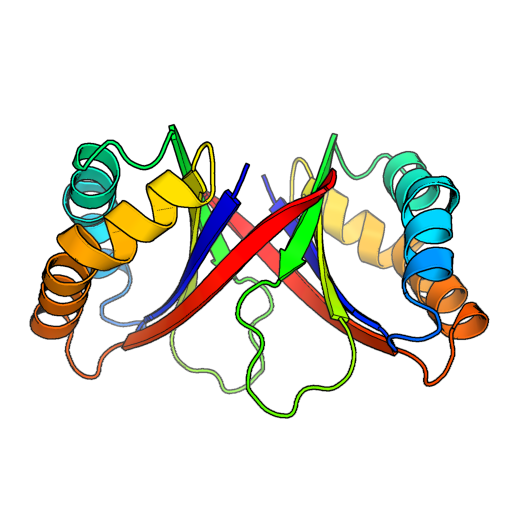 ? -10.898 0.57 -2.4 1 97.5 99 GLU A CA 1
ATOM 833 C C . GLU A 1 99 ? -10.5 2.031 -2.592 1 97.5 99 GLU A C 1
ATOM 835 O O . GLU A 1 99 ? -10.391 2.783 -1.621 1 97.5 99 GLU A O 1
ATOM 840 N N . GLN A 1 100 ? -10.32 2.359 -3.855 1 97 100 GLN A N 1
ATOM 841 C CA . GLN A 1 100 ? -9.922 3.738 -4.129 1 97 100 GLN A CA 1
ATOM 842 C C . GLN A 1 100 ? -11.086 4.699 -3.904 1 97 100 GLN A C 1
ATOM 844 O O . GLN A 1 100 ? -12.18 4.5 -4.445 1 97 100 GLN A O 1
ATOM 849 N N . ILE A 1 101 ? -10.836 5.727 -3.15 1 95.94 101 ILE A N 1
ATOM 850 C CA . ILE A 1 101 ? -11.93 6.652 -2.879 1 95.94 101 ILE A CA 1
ATOM 851 C C . ILE A 1 101 ? -11.641 8 -3.531 1 95.94 101 ILE A C 1
ATOM 853 O O . ILE A 1 101 ? -12.539 8.828 -3.703 1 95.94 101 ILE A O 1
ATOM 857 N N . VAL A 1 102 ? -10.391 8.281 -3.742 1 87.94 102 VAL A N 1
ATOM 858 C CA . VAL A 1 102 ? -9.984 9.422 -4.566 1 87.94 102 VAL A CA 1
ATOM 859 C C . VAL A 1 102 ? -8.898 8.984 -5.547 1 87.94 102 VAL A C 1
ATOM 861 O O . VAL A 1 102 ? -7.996 8.227 -5.188 1 87.94 102 VAL A O 1
ATOM 864 N N . MET B 1 1 ? 10.438 6.152 -9.094 1 93 1 MET B N 1
ATOM 865 C CA . MET B 1 1 ? 9.359 6.762 -8.328 1 93 1 MET B CA 1
ATOM 866 C C . MET B 1 1 ? 9.305 6.18 -6.918 1 93 1 MET B C 1
ATOM 868 O O . MET B 1 1 ? 9.656 5.02 -6.707 1 93 1 MET B O 1
ATOM 872 N N . VAL B 1 2 ? 9.109 7.109 -5.973 1 96.81 2 VAL B N 1
ATOM 873 C CA . VAL B 1 2 ? 9.055 6.695 -4.574 1 96.81 2 VAL B CA 1
ATOM 874 C C . VAL B 1 2 ? 7.676 7 -4 1 96.81 2 VAL B C 1
ATOM 876 O O . VAL B 1 2 ? 7.086 8.039 -4.305 1 96.81 2 VAL B O 1
ATOM 879 N N . LEU B 1 3 ? 7.27 6.023 -3.285 1 98 3 LEU B N 1
ATOM 880 C CA . LEU B 1 3 ? 5.938 6.109 -2.693 1 98 3 LEU B CA 1
ATOM 881 C C . LEU B 1 3 ? 6.023 6.344 -1.188 1 98 3 LEU B C 1
ATOM 883 O O . LEU B 1 3 ? 6.734 5.621 -0.483 1 98 3 LEU B O 1
ATOM 887 N N . TYR B 1 4 ? 5.438 7.449 -0.791 1 98.31 4 TYR B N 1
ATOM 888 C CA . TYR B 1 4 ? 5.223 7.734 0.624 1 98.31 4 TYR B CA 1
ATOM 889 C C . TYR B 1 4 ? 3.791 7.406 1.034 1 98.31 4 TYR B C 1
ATOM 891 O O . TYR B 1 4 ? 2.861 8.156 0.723 1 98.31 4 TYR B O 1
ATOM 899 N N . SER B 1 5 ? 3.637 6.289 1.797 1 98.12 5 SER B N 1
ATOM 900 C CA . SER B 1 5 ? 2.311 5.805 2.164 1 98.12 5 SER B CA 1
ATOM 901 C C . SER B 1 5 ? 1.995 6.113 3.625 1 98.12 5 SER B C 1
ATOM 903 O O . SER B 1 5 ? 2.75 5.734 4.523 1 98.12 5 SER B O 1
ATOM 905 N N . VAL B 1 6 ? 0.928 6.824 3.814 1 98.38 6 VAL B N 1
ATOM 906 C CA . VAL B 1 6 ? 0.446 7.09 5.164 1 98.38 6 VAL B CA 1
ATOM 907 C C . VAL B 1 6 ? -0.86 6.336 5.406 1 98.38 6 VAL B C 1
ATOM 909 O O . VAL B 1 6 ? -1.844 6.539 4.691 1 98.38 6 VAL B O 1
ATOM 912 N N . THR B 1 7 ? -0.828 5.445 6.363 1 97.94 7 THR B N 1
ATOM 913 C CA . THR B 1 7 ? -2.014 4.695 6.766 1 97.94 7 THR B CA 1
ATOM 914 C C . THR B 1 7 ? -2.574 5.234 8.078 1 97.94 7 THR B C 1
ATOM 916 O O . THR B 1 7 ? -1.849 5.348 9.07 1 97.94 7 THR B O 1
ATOM 919 N N . VAL B 1 8 ? -3.852 5.531 8.086 1 98 8 VAL B N 1
ATOM 920 C CA . VAL B 1 8 ? -4.465 6.133 9.266 1 98 8 VAL B CA 1
ATOM 921 C C . VAL B 1 8 ? -5.734 5.367 9.633 1 98 8 VAL B C 1
ATOM 923 O O . VAL B 1 8 ? -6.625 5.195 8.805 1 98 8 VAL B O 1
ATOM 926 N N . ASN B 1 9 ? -5.707 4.848 10.828 1 97.88 9 ASN B N 1
ATOM 927 C CA . ASN B 1 9 ? -6.957 4.383 11.422 1 97.88 9 ASN B CA 1
ATOM 928 C C . ASN B 1 9 ? -7.641 5.484 12.219 1 97.88 9 ASN B C 1
ATOM 930 O O . ASN B 1 9 ? -7.016 6.129 13.062 1 97.88 9 ASN B O 1
ATOM 934 N N . VAL B 1 10 ? -8.867 5.754 11.922 1 97.69 10 VAL B N 1
ATOM 935 C CA . VAL B 1 10 ? -9.57 6.871 12.547 1 97.69 10 VAL B CA 1
ATOM 936 C C . VAL B 1 10 ? -10.844 6.367 13.219 1 97.69 10 VAL B C 1
ATOM 938 O O . VAL B 1 10 ? -11.516 5.469 12.695 1 97.69 10 VAL B O 1
ATOM 941 N N . ASP B 1 11 ? -11.195 6.973 14.375 1 97.56 11 ASP B N 1
ATOM 942 C CA . ASP B 1 11 ? -12.453 6.652 15.047 1 97.56 11 ASP B CA 1
ATOM 943 C C . ASP B 1 11 ? -13.641 6.863 14.117 1 97.56 11 ASP B C 1
ATOM 945 O O . ASP B 1 11 ? -13.68 7.832 13.352 1 97.56 11 ASP B O 1
ATOM 949 N N . LYS B 1 12 ? -14.609 6 14.32 1 95.5 12 LYS B N 1
ATOM 950 C CA . LYS B 1 12 ? -15.773 6.016 13.438 1 95.5 12 LYS B CA 1
ATOM 951 C C . LYS B 1 12 ? -16.531 7.336 13.547 1 95.5 12 LYS B C 1
ATOM 953 O O . LYS B 1 12 ? -17.062 7.836 12.555 1 95.5 12 LYS B O 1
ATOM 958 N N . ASP B 1 13 ? -16.594 7.887 14.68 1 95.94 13 ASP B N 1
ATOM 959 C CA . ASP B 1 13 ? -17.438 9.055 14.922 1 95.94 13 ASP B CA 1
ATOM 960 C C . ASP B 1 13 ? -16.828 10.305 14.289 1 95.94 13 ASP B C 1
ATOM 962 O O . ASP B 1 13 ? -17.516 11.312 14.102 1 95.94 13 ASP B O 1
ATOM 966 N N . ILE B 1 14 ? -15.578 10.297 13.906 1 97.25 14 ILE B N 1
ATOM 967 C CA . ILE B 1 14 ? -14.984 11.484 13.297 1 97.25 14 ILE B CA 1
ATOM 968 C C . ILE B 1 14 ? -14.648 11.195 11.836 1 97.25 14 ILE B C 1
ATOM 970 O O . ILE B 1 14 ? -14.062 12.039 11.148 1 97.25 14 ILE B O 1
ATOM 974 N N . GLU B 1 15 ? -14.922 10.078 11.359 1 97.69 15 GLU B N 1
ATOM 975 C CA . GLU B 1 15 ? -14.5 9.594 10.047 1 97.69 15 GLU B CA 1
ATOM 976 C C . GLU B 1 15 ? -14.859 10.586 8.945 1 97.69 15 GLU B C 1
ATOM 978 O O . GLU B 1 15 ? -14 10.992 8.156 1 97.69 15 GLU B O 1
ATOM 983 N N . GLU B 1 16 ? -16.141 10.992 8.922 1 97.25 16 GLU B N 1
ATOM 984 C CA . GLU B 1 16 ? -16.625 11.867 7.859 1 97.25 16 GLU B CA 1
ATOM 985 C C . GLU B 1 16 ? -15.938 13.227 7.914 1 97.25 16 GLU B C 1
ATOM 987 O O . GLU B 1 16 ? -15.5 13.75 6.887 1 97.25 16 GLU B O 1
ATOM 992 N N . GLU B 1 17 ? -15.859 13.789 9.047 1 97.94 17 GLU B N 1
ATOM 993 C CA . GLU B 1 17 ? -15.188 15.07 9.219 1 97.94 17 GLU B CA 1
ATOM 994 C C . GLU B 1 17 ? -13.711 14.984 8.844 1 97.94 17 GLU B C 1
ATOM 996 O O . GLU B 1 17 ? -13.18 15.867 8.172 1 97.94 17 GLU B O 1
ATOM 1001 N N . TRP B 1 18 ? -13.102 13.922 9.305 1 98.56 18 TRP B N 1
ATOM 1002 C CA . TRP B 1 18 ? -11.695 13.695 9.008 1 98.56 18 TRP B CA 1
ATOM 1003 C C . TRP B 1 18 ? -11.461 13.578 7.504 1 98.56 18 TRP B C 1
ATOM 1005 O O . TRP B 1 18 ? -10.555 14.211 6.953 1 98.56 18 TRP B O 1
ATOM 1015 N N . LEU B 1 19 ? -12.312 12.836 6.871 1 98.31 19 LEU B N 1
ATOM 1016 C CA . LEU B 1 19 ? -12.203 12.656 5.43 1 98.31 19 LEU B CA 1
ATOM 1017 C C . LEU B 1 19 ? -12.328 13.984 4.699 1 98.31 19 LEU B C 1
ATOM 1019 O O . LEU B 1 19 ? -11.562 14.266 3.775 1 98.31 19 LEU B O 1
ATOM 1023 N N . ASP B 1 20 ? -13.281 14.727 5.094 1 98.25 20 ASP B N 1
ATOM 1024 C CA . ASP B 1 20 ? -13.492 16.031 4.48 1 98.25 20 ASP B CA 1
ATOM 1025 C C . ASP B 1 20 ? -12.266 16.938 4.664 1 98.25 20 ASP B C 1
ATOM 1027 O O . ASP B 1 20 ? -11.789 17.547 3.703 1 98.25 20 ASP B O 1
ATOM 1031 N N . TRP B 1 21 ? -11.773 16.984 5.836 1 98.75 21 TRP B N 1
ATOM 1032 C CA . TRP B 1 21 ? -10.609 17.812 6.133 1 98.75 21 TRP B CA 1
ATOM 1033 C C . TRP B 1 21 ? -9.383 17.328 5.371 1 98.75 21 TRP B C 1
ATOM 1035 O O . TRP B 1 21 ? -8.594 18.125 4.875 1 98.75 21 TRP B O 1
ATOM 1045 N N . MET B 1 22 ? -9.195 16 5.293 1 98.62 22 MET B N 1
ATOM 1046 C CA . MET B 1 22 ? -8.094 15.438 4.516 1 98.62 22 MET B CA 1
ATOM 1047 C C . MET B 1 22 ? -8.156 15.914 3.066 1 98.62 22 MET B C 1
ATOM 1049 O O . MET B 1 22 ? -7.164 16.406 2.527 1 98.62 22 MET B O 1
ATOM 1053 N N . LYS B 1 23 ? -9.32 15.805 2.502 1 98.06 23 LYS B N 1
ATOM 1054 C CA . LYS B 1 23 ? -9.492 16.078 1.077 1 98.06 23 LYS B CA 1
ATOM 1055 C C . LYS B 1 23 ? -9.398 17.562 0.786 1 98.06 23 LYS B C 1
ATOM 1057 O O . LYS B 1 23 ? -8.891 17.969 -0.259 1 98.06 23 LYS B O 1
ATOM 1062 N N . THR B 1 24 ? -9.812 18.406 1.676 1 98.12 24 THR B N 1
ATOM 1063 C CA . THR B 1 24 ? -9.977 19.812 1.358 1 98.12 24 THR B CA 1
ATOM 1064 C C . THR B 1 24 ? -8.828 20.641 1.924 1 98.12 24 THR B C 1
ATOM 1066 O O . THR B 1 24 ? -8.594 21.781 1.497 1 98.12 24 THR B O 1
ATOM 1069 N N . SER B 1 25 ? -8.094 20.094 2.881 1 98.69 25 SER B N 1
ATOM 1070 C CA . SER B 1 25 ? -7.09 20.906 3.549 1 98.69 25 SER B CA 1
ATOM 1071 C C . SER B 1 25 ? -5.754 20.172 3.643 1 98.69 25 SER B C 1
ATOM 1073 O O . SER B 1 25 ? -4.777 20.578 3.01 1 98.69 25 SER B O 1
ATOM 1075 N N . HIS B 1 26 ? -5.684 19.078 4.301 1 98.81 26 HIS B N 1
ATOM 1076 C CA . HIS B 1 26 ? -4.414 18.453 4.648 1 98.81 26 HIS B CA 1
ATOM 1077 C C . HIS B 1 26 ? -3.676 17.969 3.404 1 98.81 26 HIS B C 1
ATOM 1079 O O . HIS B 1 26 ? -2.506 18.297 3.205 1 98.81 26 HIS B O 1
ATOM 1085 N N . ILE B 1 27 ? -4.363 17.219 2.549 1 98.56 27 ILE B N 1
ATOM 1086 C CA . ILE B 1 27 ? -3.715 16.641 1.376 1 98.56 27 ILE B CA 1
ATOM 1087 C C . ILE B 1 27 ? -3.279 17.75 0.425 1 98.56 27 ILE B C 1
ATOM 1089 O O . ILE B 1 27 ? -2.154 17.734 -0.08 1 98.56 27 ILE B O 1
ATOM 1093 N N . PRO B 1 28 ? -4.191 18.781 0.199 1 98.44 28 PRO B N 1
ATOM 1094 C CA . PRO B 1 28 ? -3.729 19.891 -0.622 1 98.44 28 PRO B CA 1
ATOM 1095 C C . PRO B 1 28 ? -2.48 20.562 -0.054 1 98.44 28 PRO B C 1
ATOM 1097 O O . PRO B 1 28 ? -1.592 20.969 -0.81 1 98.44 28 PRO B O 1
ATOM 1100 N N . LYS B 1 29 ? -2.34 20.75 1.228 1 98.69 29 LYS B N 1
ATOM 1101 C CA . LYS B 1 29 ? -1.141 21.312 1.838 1 98.69 29 LYS B CA 1
ATOM 1102 C C . LYS B 1 29 ? 0.085 20.453 1.541 1 98.69 29 LYS B C 1
ATOM 1104 O O . LYS B 1 29 ? 1.156 20.984 1.229 1 98.69 29 LYS B O 1
ATOM 1109 N N . VAL B 1 30 ? -0.08 19.141 1.628 1 98.69 30 VAL B N 1
ATOM 1110 C CA . VAL B 1 30 ? 1.007 18.203 1.332 1 98.69 30 VAL B CA 1
ATOM 1111 C C . VAL B 1 30 ? 1.435 18.359 -0.125 1 98.69 30 VAL B C 1
ATOM 1113 O O . VAL B 1 30 ? 2.627 18.484 -0.42 1 98.69 30 VAL B O 1
ATOM 1116 N N . LEU B 1 31 ? 0.47 18.422 -0.998 1 98.19 31 LEU B N 1
ATOM 1117 C CA . LEU B 1 31 ? 0.758 18.516 -2.424 1 98.19 31 LEU B CA 1
ATOM 1118 C C . LEU B 1 31 ? 1.388 19.859 -2.76 1 98.19 31 LEU B C 1
ATOM 1120 O O . LEU B 1 31 ? 2.25 19.953 -3.637 1 98.19 31 LEU B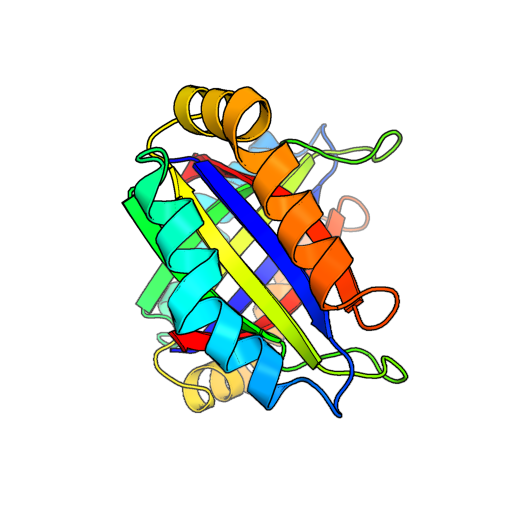 O 1
ATOM 1124 N N . ASN B 1 32 ? 0.994 20.891 -2.053 1 98.06 32 ASN B N 1
ATOM 1125 C CA . ASN B 1 32 ? 1.46 22.25 -2.32 1 98.06 32 ASN B CA 1
ATOM 1126 C C . ASN B 1 32 ? 2.926 22.422 -1.938 1 98.06 32 ASN B C 1
ATOM 1128 O O . ASN B 1 32 ? 3.557 23.406 -2.311 1 98.06 32 ASN B O 1
ATOM 1132 N N . THR B 1 33 ? 3.428 21.5 -1.185 1 98.31 33 THR B N 1
ATOM 1133 C CA . THR B 1 33 ? 4.852 21.547 -0.875 1 98.31 33 THR B CA 1
ATOM 1134 C C . THR B 1 33 ? 5.684 21.375 -2.143 1 98.31 33 THR B C 1
ATOM 1136 O O . THR B 1 33 ? 6.867 21.734 -2.166 1 98.31 33 THR B O 1
ATOM 1139 N N . GLY B 1 34 ? 5.09 20.672 -3.148 1 98 34 GLY B N 1
ATOM 1140 C CA . GLY B 1 34 ? 5.754 20.5 -4.43 1 98 34 GLY B CA 1
ATOM 1141 C C . GLY B 1 34 ? 6.613 19.25 -4.496 1 98 34 GLY B C 1
ATOM 1142 O O . GLY B 1 34 ? 7.309 19.016 -5.484 1 98 34 GLY B O 1
ATOM 1143 N N . MET B 1 35 ? 6.535 18.391 -3.484 1 98.31 35 MET B N 1
ATOM 1144 C CA . MET B 1 35 ? 7.422 17.234 -3.414 1 98.31 35 MET B CA 1
ATOM 1145 C C . MET B 1 35 ? 6.777 16.016 -4.07 1 98.31 35 MET B C 1
ATOM 1147 O O . MET B 1 35 ? 7.461 15.047 -4.375 1 98.31 35 MET B O 1
ATOM 1151 N N . PHE B 1 36 ? 5.461 16.078 -4.285 1 98.38 36 PHE B N 1
ATOM 1152 C CA . PHE B 1 36 ? 4.734 14.922 -4.793 1 98.38 36 PHE B CA 1
ATOM 1153 C C . PHE B 1 36 ? 4.008 15.258 -6.09 1 98.38 36 PHE B C 1
ATOM 1155 O O . PHE B 1 36 ? 3.551 16.391 -6.273 1 98.38 36 PHE B O 1
ATOM 1162 N N . LYS B 1 37 ? 3.904 14.289 -6.945 1 96.31 37 LYS B N 1
ATOM 1163 C CA . LYS B 1 37 ? 3.305 14.492 -8.258 1 96.31 37 LYS B CA 1
ATOM 1164 C C . LYS B 1 37 ? 1.834 14.086 -8.258 1 96.31 37 LYS B C 1
ATOM 1166 O O . LYS B 1 37 ? 1.034 14.625 -9.023 1 96.31 37 LYS B O 1
ATOM 1171 N N . GLU B 1 38 ? 1.554 13.125 -7.492 1 95.94 38 GLU B N 1
ATOM 1172 C CA . GLU B 1 38 ? 0.191 12.609 -7.426 1 95.94 38 GLU B CA 1
ATOM 1173 C C . GLU B 1 38 ? -0.061 11.891 -6.105 1 95.94 38 GLU B C 1
ATOM 1175 O O . GLU B 1 38 ? 0.868 11.672 -5.32 1 95.94 38 GLU B O 1
ATOM 1180 N N . TYR B 1 39 ? -1.354 11.68 -5.93 1 97.81 39 TYR B N 1
ATOM 1181 C CA . TYR B 1 39 ? -1.753 10.914 -4.758 1 97.81 39 TYR B CA 1
ATOM 1182 C C . TYR B 1 39 ? -2.955 10.031 -5.066 1 97.81 39 TYR B C 1
ATOM 1184 O O . TYR B 1 39 ? -3.65 10.242 -6.062 1 97.81 39 TYR B O 1
ATOM 1192 N N . LYS B 1 40 ? -3.1 8.992 -4.297 1 97.19 40 LYS B N 1
ATOM 1193 C CA . LYS B 1 40 ? -4.289 8.148 -4.238 1 97.19 40 LYS B CA 1
ATOM 1194 C C . LYS B 1 40 ? -4.719 7.906 -2.795 1 97.19 40 LYS B C 1
ATOM 1196 O O . LYS B 1 40 ? -3.881 7.824 -1.896 1 97.19 40 LYS B O 1
ATOM 1201 N N . MET B 1 41 ? -5.988 7.855 -2.604 1 98.31 41 MET B N 1
ATOM 1202 C CA . MET B 1 41 ? -6.539 7.539 -1.288 1 98.31 41 MET B CA 1
ATOM 1203 C C . MET B 1 41 ? -7.422 6.297 -1.349 1 98.31 41 MET B C 1
ATOM 1205 O O . MET B 1 41 ? -8.258 6.168 -2.246 1 98.31 41 MET B O 1
ATOM 1209 N N . PHE B 1 42 ? -7.137 5.414 -0.427 1 98.19 42 PHE B N 1
ATOM 1210 C CA . PHE B 1 42 ? -7.832 4.133 -0.384 1 98.19 42 PHE B CA 1
ATOM 1211 C C . PHE B 1 42 ? -8.469 3.908 0.981 1 98.19 42 PHE B C 1
ATOM 1213 O O . PHE B 1 42 ? -8 4.441 1.988 1 98.19 42 PHE B O 1
ATOM 1220 N N . ARG B 1 43 ? -9.578 3.156 0.971 1 97.44 43 ARG B N 1
ATOM 1221 C CA . ARG B 1 43 ? -10.164 2.594 2.184 1 97.44 43 ARG B CA 1
ATOM 1222 C C . ARG B 1 43 ? -9.852 1.106 2.305 1 97.44 43 ARG B C 1
ATOM 1224 O O . ARG B 1 43 ? -9.977 0.359 1.332 1 97.44 43 ARG B O 1
ATOM 1231 N N . LEU B 1 44 ? -9.336 0.707 3.451 1 96.88 44 LEU B N 1
ATOM 1232 C CA . LEU B 1 44 ? -9.062 -0.707 3.691 1 96.88 44 LEU B CA 1
ATOM 1233 C C . LEU B 1 44 ? -10.367 -1.489 3.852 1 96.88 44 LEU B C 1
ATOM 1235 O O . LEU B 1 44 ? -11.25 -1.087 4.613 1 96.88 44 LEU B O 1
ATOM 1239 N N . LEU B 1 45 ? -10.5 -2.613 3.113 1 94.25 45 LEU B N 1
ATOM 1240 C CA . LEU B 1 45 ? -11.75 -3.361 3.113 1 94.25 45 LEU B CA 1
ATOM 1241 C C . LEU B 1 45 ? -11.648 -4.594 4.004 1 94.25 45 LEU B C 1
ATOM 1243 O O . LEU B 1 45 ? -12.664 -5.109 4.477 1 94.25 45 LEU B O 1
ATOM 1247 N N . ASN B 1 46 ? -10.523 -5.172 4.199 1 89.62 46 ASN B N 1
ATOM 1248 C CA . ASN B 1 46 ? -10.422 -6.414 4.961 1 89.62 46 ASN B CA 1
ATOM 1249 C C . ASN B 1 46 ? -9.695 -6.199 6.289 1 89.62 46 ASN B C 1
ATOM 1251 O O . ASN B 1 46 ? -8.781 -6.945 6.629 1 89.62 46 ASN B O 1
ATOM 1255 N N . GLU B 1 47 ? -10.25 -5.297 7.051 1 81.56 47 GLU B N 1
ATOM 1256 C CA . GLU B 1 47 ? -9.711 -5.047 8.383 1 81.56 47 GLU B CA 1
ATOM 1257 C C . GLU B 1 47 ? -9.891 -6.262 9.289 1 81.56 47 GLU B C 1
ATOM 1259 O O . GLU B 1 47 ? -10.875 -6.992 9.164 1 81.56 47 GLU B O 1
ATOM 1264 N N . GLU B 1 48 ? -8.82 -6.457 9.992 1 79.25 48 GLU B N 1
ATOM 1265 C CA . GLU B 1 48 ? -8.906 -7.562 10.945 1 79.25 48 GLU B CA 1
ATOM 1266 C C . GLU B 1 48 ? -10.094 -7.387 11.891 1 79.25 48 GLU B C 1
ATOM 1268 O O . GLU B 1 48 ? -10.508 -6.262 12.172 1 79.25 48 GLU B O 1
ATOM 1273 N N . SER B 1 49 ? -10.438 -8.547 12.438 1 78.75 49 SER B N 1
ATOM 1274 C CA . SER B 1 49 ? -11.516 -8.516 13.422 1 78.75 49 SER B CA 1
ATOM 1275 C C . SER B 1 49 ? -11.094 -7.789 14.695 1 78.75 49 SER B C 1
ATOM 1277 O O . SER B 1 49 ? -9.953 -7.934 15.141 1 78.75 49 SER B O 1
ATOM 1279 N N . GLY B 1 50 ? -11.867 -6.926 15.188 1 83.75 50 GLY B N 1
ATOM 1280 C CA . GLY B 1 50 ? -11.594 -6.281 16.469 1 83.75 50 GLY B CA 1
ATOM 1281 C C . GLY B 1 50 ? -11.055 -4.867 16.312 1 83.75 50 GLY B C 1
ATOM 1282 O O . GLY B 1 50 ? -11.023 -4.105 17.281 1 83.75 50 GLY B O 1
ATOM 1283 N N . VAL B 1 51 ? -10.461 -4.629 15.148 1 84.44 51 VAL B N 1
ATOM 1284 C CA . VAL B 1 51 ? -10 -3.262 14.914 1 84.44 51 VAL B CA 1
ATOM 1285 C C . VAL B 1 51 ? -11.195 -2.314 14.875 1 84.44 51 VAL B C 1
ATOM 1287 O O . VAL B 1 51 ? -12.148 -2.537 14.117 1 84.44 51 VAL B O 1
ATOM 1290 N N . GLU B 1 52 ? -11.07 -1.444 15.859 1 91.31 52 GLU B N 1
ATOM 1291 C CA . GLU B 1 52 ? -12.109 -0.419 15.875 1 91.31 52 GLU B CA 1
ATOM 1292 C C . GLU B 1 52 ? -11.75 0.75 14.969 1 91.31 52 GLU B C 1
ATOM 1294 O O . GLU B 1 52 ? -10.57 0.984 14.688 1 91.31 52 GLU B O 1
ATOM 1299 N N . GLY B 1 53 ? -12.711 1.447 14.391 1 95.06 53 GLY B N 1
ATOM 1300 C CA . GLY B 1 53 ? -12.484 2.574 13.5 1 95.06 53 GLY B CA 1
ATOM 1301 C C . GLY B 1 53 ? -12.383 2.172 12.039 1 95.06 53 GLY B C 1
ATOM 1302 O O . GLY B 1 53 ? -12.727 1.043 11.68 1 95.06 53 GLY B O 1
ATOM 1303 N N . THR B 1 54 ? -12.078 3.09 11.195 1 96.56 54 THR B N 1
ATOM 1304 C CA . THR B 1 54 ? -11.867 2.873 9.773 1 96.56 54 THR B CA 1
ATOM 1305 C C . THR B 1 54 ? -10.43 3.223 9.375 1 96.56 54 THR B C 1
ATOM 1307 O O . THR B 1 54 ? -9.883 4.223 9.844 1 96.56 54 THR B O 1
ATOM 1310 N N . THR B 1 55 ? -9.883 2.398 8.531 1 97.81 55 THR B N 1
ATOM 1311 C CA . THR B 1 55 ? -8.492 2.613 8.133 1 97.81 55 THR B CA 1
ATOM 1312 C C . THR B 1 55 ? -8.422 3.07 6.676 1 97.81 55 THR B C 1
ATOM 1314 O O . THR B 1 55 ? -9.102 2.52 5.809 1 97.81 55 THR B O 1
ATOM 1317 N N . PHE B 1 56 ? -7.617 4.086 6.477 1 98.31 56 PHE B N 1
ATOM 1318 C CA . PHE B 1 56 ? -7.363 4.637 5.152 1 98.31 56 PHE B CA 1
ATOM 1319 C C . PHE B 1 56 ? -5.871 4.633 4.844 1 98.31 56 PHE B C 1
ATOM 1321 O O . PHE B 1 56 ? -5.043 4.723 5.75 1 98.31 56 PHE B O 1
ATOM 1328 N N . SER B 1 57 ? -5.609 4.516 3.592 1 98.38 57 SER B N 1
ATOM 1329 C CA . SER B 1 57 ? -4.242 4.66 3.107 1 98.38 57 SER B CA 1
ATOM 1330 C C . SER B 1 57 ? -4.133 5.789 2.09 1 98.38 57 SER B C 1
ATOM 1332 O O . SER B 1 57 ? -4.844 5.797 1.084 1 98.38 57 SER B O 1
ATOM 1334 N N . ILE B 1 58 ? -3.338 6.758 2.363 1 98.69 58 ILE B N 1
ATOM 1335 C CA . ILE B 1 58 ? -3.014 7.824 1.424 1 98.69 58 ILE B CA 1
ATOM 1336 C C . ILE B 1 58 ? -1.627 7.586 0.829 1 98.69 58 ILE B C 1
ATOM 1338 O O . ILE B 1 58 ? -0.634 7.523 1.559 1 98.69 58 ILE B O 1
ATOM 1342 N N . GLN B 1 59 ? -1.599 7.445 -0.457 1 98.12 59 GLN B N 1
ATOM 1343 C CA . GLN B 1 59 ? -0.355 7.172 -1.171 1 98.12 59 GLN B CA 1
ATOM 1344 C C . GLN B 1 59 ? 0.107 8.391 -1.958 1 98.12 59 GLN B C 1
ATOM 1346 O O . GLN B 1 59 ? -0.583 8.852 -2.873 1 98.12 59 GLN B O 1
ATOM 1351 N N . TYR B 1 60 ? 1.26 8.945 -1.555 1 98.56 60 TYR B N 1
ATOM 1352 C CA . TYR B 1 60 ? 1.864 10.078 -2.252 1 98.56 60 TYR B CA 1
ATOM 1353 C C . TYR B 1 60 ? 3.037 9.625 -3.113 1 98.56 60 TYR B C 1
ATOM 1355 O O . TYR B 1 60 ? 3.965 8.977 -2.619 1 98.56 60 TYR B O 1
ATOM 1363 N N . PHE B 1 61 ? 3.031 9.977 -4.352 1 98.06 61 PHE B N 1
ATOM 1364 C CA . PHE B 1 61 ? 4.07 9.555 -5.281 1 98.06 61 PHE B CA 1
ATOM 1365 C C . PHE B 1 61 ? 5.055 10.688 -5.547 1 98.06 61 PHE B C 1
ATOM 1367 O O . PHE B 1 61 ? 4.66 11.766 -6.004 1 98.06 61 PHE B O 1
ATOM 1374 N N . ALA B 1 62 ? 6.238 10.477 -5.238 1 98.06 62 ALA B N 1
ATOM 1375 C CA . ALA B 1 62 ? 7.316 11.422 -5.508 1 98.06 62 ALA B CA 1
ATOM 1376 C C . ALA B 1 62 ? 8.203 10.938 -6.648 1 98.06 62 ALA B C 1
ATOM 1378 O O . ALA B 1 62 ? 8.344 9.727 -6.863 1 98.06 62 ALA B O 1
ATOM 1379 N N . GLU B 1 63 ? 8.828 11.875 -7.301 1 97 63 GLU B N 1
ATOM 1380 C CA . GLU B 1 63 ? 9.688 11.547 -8.438 1 97 63 GLU B CA 1
ATOM 1381 C C . GLU B 1 63 ? 10.898 10.734 -8 1 97 63 GLU B C 1
ATOM 1383 O O . GLU B 1 63 ? 11.336 9.828 -8.711 1 97 63 GLU B O 1
ATOM 1388 N N . ASP B 1 64 ? 11.5 11.164 -6.906 1 95.25 64 ASP B N 1
ATOM 1389 C CA . ASP B 1 64 ? 12.672 10.461 -6.414 1 95.25 64 ASP B CA 1
ATOM 1390 C C . ASP B 1 64 ? 12.82 10.617 -4.906 1 95.25 64 ASP B C 1
ATOM 1392 O O . ASP B 1 64 ? 12.008 11.289 -4.262 1 95.25 64 ASP B O 1
ATOM 1396 N N . ILE B 1 65 ? 13.789 9.938 -4.355 1 94.56 65 ILE B N 1
ATOM 1397 C CA . ILE B 1 65 ? 13.984 9.836 -2.914 1 94.56 65 ILE B CA 1
ATOM 1398 C C . ILE B 1 65 ? 14.375 11.203 -2.348 1 94.56 65 ILE B C 1
ATOM 1400 O O . ILE B 1 65 ? 14.125 11.484 -1.173 1 94.56 65 ILE B O 1
ATOM 1404 N N . ASN B 1 66 ? 14.992 12.031 -3.15 1 96.94 66 ASN B N 1
ATOM 1405 C CA . ASN B 1 66 ? 15.398 13.352 -2.674 1 96.94 66 ASN B CA 1
ATOM 1406 C C . ASN B 1 66 ? 14.188 14.219 -2.33 1 96.94 66 ASN B C 1
ATOM 1408 O O . ASN B 1 66 ? 14.219 14.969 -1.354 1 96.94 66 ASN B O 1
ATOM 1412 N N . LYS B 1 67 ? 13.195 14.109 -3.164 1 97.69 67 LYS B N 1
ATOM 1413 C CA . LYS B 1 67 ? 11.961 14.844 -2.898 1 97.69 67 LYS B CA 1
ATOM 1414 C C . LYS B 1 67 ? 11.328 14.398 -1.586 1 97.69 67 LYS B C 1
ATOM 1416 O O . LYS B 1 67 ? 10.859 15.227 -0.801 1 97.69 67 LYS B O 1
ATOM 1421 N N . ILE B 1 68 ? 11.359 13.141 -1.31 1 96.62 68 ILE B N 1
ATOM 1422 C CA . ILE B 1 68 ? 10.789 12.594 -0.08 1 96.62 68 ILE B CA 1
ATOM 1423 C C . ILE B 1 68 ? 11.602 13.078 1.12 1 96.62 68 ILE B C 1
ATOM 1425 O O . ILE B 1 68 ? 11.031 13.508 2.129 1 96.62 68 ILE B O 1
ATOM 1429 N N . ASN B 1 69 ? 12.891 13.008 0.983 1 96.56 69 ASN B N 1
ATOM 1430 C CA . ASN B 1 69 ? 13.75 13.469 2.07 1 96.56 69 ASN B CA 1
ATOM 1431 C C . ASN B 1 69 ? 13.508 14.938 2.393 1 96.56 69 ASN B C 1
ATOM 1433 O O . ASN B 1 69 ? 13.438 15.32 3.562 1 96.56 69 ASN B O 1
ATOM 1437 N N . GLU B 1 70 ? 13.438 15.742 1.368 1 97.94 70 GLU B N 1
ATOM 1438 C CA . GLU B 1 70 ? 13.109 17.156 1.561 1 97.94 70 GLU B CA 1
ATOM 1439 C C . GLU B 1 70 ? 11.781 17.312 2.295 1 97.94 70 GLU B C 1
ATOM 1441 O O . GLU B 1 70 ? 11.68 18.109 3.232 1 97.94 70 GLU B O 1
ATOM 1446 N N . TYR B 1 71 ? 10.82 16.547 1.849 1 98.62 71 TYR B N 1
ATOM 1447 C CA . TYR B 1 71 ? 9.508 16.594 2.479 1 98.62 71 TYR B CA 1
ATOM 1448 C C . TYR B 1 71 ? 9.594 16.234 3.955 1 98.62 71 TYR B C 1
ATOM 1450 O O . TYR B 1 71 ? 9.094 16.953 4.816 1 98.62 71 TYR B O 1
ATOM 1458 N N . LEU B 1 72 ? 10.211 15.102 4.23 1 97.31 72 LEU B N 1
ATOM 1459 C CA . LEU B 1 72 ? 10.281 14.57 5.59 1 97.31 72 LEU B CA 1
ATOM 1460 C C . LEU B 1 72 ? 11.031 15.531 6.508 1 97.31 72 LEU B C 1
ATOM 1462 O O . LEU B 1 72 ? 10.688 15.664 7.684 1 97.31 72 LEU B O 1
ATOM 1466 N N . GLU B 1 73 ? 11.984 16.219 5.973 1 97.56 73 GLU B N 1
ATOM 1467 C CA . GLU B 1 73 ? 12.852 17.078 6.777 1 97.56 73 GLU B CA 1
ATOM 1468 C C . GLU B 1 73 ? 12.219 18.453 6.98 1 97.56 73 GLU B C 1
ATOM 1470 O O . GLU B 1 73 ? 12.281 19.016 8.078 1 97.56 73 GLU B O 1
ATOM 1475 N N . ASN B 1 74 ? 11.492 18.969 6.023 1 98.25 74 ASN B N 1
ATOM 1476 C CA . ASN B 1 74 ? 11.188 20.391 6.055 1 98.25 74 ASN B CA 1
ATOM 1477 C C . ASN B 1 74 ? 9.688 20.641 6.082 1 98.25 74 ASN B C 1
ATOM 1479 O O . ASN B 1 74 ? 9.242 21.75 6.398 1 98.25 74 ASN B O 1
ATOM 1483 N N . HIS B 1 75 ? 8.922 19.656 5.73 1 98.56 75 HIS B N 1
ATOM 1484 C CA . HIS B 1 75 ? 7.496 19.906 5.59 1 98.56 75 HIS B CA 1
ATOM 1485 C C . HIS B 1 75 ? 6.68 19 6.496 1 98.56 75 HIS B C 1
ATOM 1487 O O . HIS B 1 75 ? 5.762 19.453 7.184 1 98.56 75 HIS B O 1
ATOM 1493 N N . ALA B 1 76 ? 7.047 17.719 6.578 1 98.25 76 ALA B N 1
ATOM 1494 C CA . ALA B 1 76 ? 6.254 16.688 7.227 1 98.25 76 ALA B CA 1
ATOM 1495 C C . ALA B 1 76 ? 6.027 17.016 8.703 1 98.25 76 ALA B C 1
ATOM 1497 O O . ALA B 1 76 ? 4.91 16.875 9.203 1 98.25 76 ALA B O 1
ATOM 1498 N N . PRO B 1 77 ? 7.113 17.484 9.453 1 98.31 77 PRO B N 1
ATOM 1499 C CA . PRO B 1 77 ? 6.91 17.672 10.891 1 98.31 77 PRO B CA 1
ATOM 1500 C C . PRO B 1 77 ? 5.746 18.609 11.203 1 98.31 77 PRO B C 1
ATOM 1502 O O . PRO B 1 77 ? 4.914 18.312 12.055 1 98.31 77 PRO B O 1
ATOM 1505 N N . ASP B 1 78 ? 5.551 19.672 10.523 1 98.38 78 ASP B N 1
ATOM 1506 C CA . ASP B 1 78 ? 4.469 20.625 10.758 1 98.38 78 ASP B CA 1
ATOM 1507 C C . ASP B 1 78 ? 3.117 20.016 10.383 1 98.38 78 ASP B C 1
ATOM 1509 O O . ASP B 1 78 ? 2.127 20.219 11.094 1 98.38 78 ASP B O 1
ATOM 1513 N N . LEU B 1 79 ? 3.09 19.359 9.305 1 98.62 79 LEU B N 1
ATOM 1514 C CA . LEU B 1 79 ? 1.839 18.781 8.82 1 98.62 79 LEU B CA 1
ATOM 1515 C C . LEU B 1 79 ? 1.384 17.641 9.711 1 98.62 79 LEU B C 1
ATOM 1517 O O . LEU B 1 79 ? 0.191 17.5 9.992 1 98.62 79 LEU B O 1
ATOM 1521 N N . ILE B 1 80 ? 2.318 16.797 10.133 1 97.75 80 ILE B N 1
ATOM 1522 C CA . ILE B 1 80 ? 2.023 15.711 11.062 1 97.75 80 ILE B CA 1
ATOM 1523 C C . ILE B 1 80 ? 1.506 16.281 12.375 1 97.75 80 ILE B C 1
ATOM 1525 O O . ILE B 1 80 ? 0.516 15.789 12.93 1 97.75 80 ILE B O 1
ATOM 1529 N N . ASN B 1 81 ? 2.209 17.328 12.82 1 98.06 81 ASN B N 1
ATOM 1530 C CA . ASN B 1 81 ? 1.787 17.969 14.062 1 98.06 81 ASN B CA 1
ATOM 1531 C C . ASN B 1 81 ? 0.389 18.562 13.938 1 98.06 81 ASN B C 1
ATOM 1533 O O . ASN B 1 81 ? -0.419 18.469 14.867 1 98.06 81 ASN B O 1
ATOM 1537 N N . GLU B 1 82 ? 0.099 19.219 12.859 1 98.25 82 GLU B N 1
ATOM 1538 C CA . GLU B 1 82 ? -1.234 19.766 12.625 1 98.25 82 GLU B CA 1
ATOM 1539 C C . GLU B 1 82 ? -2.299 18.672 12.695 1 98.25 82 GLU B C 1
ATOM 1541 O O . GLU B 1 82 ? -3.338 18.844 13.328 1 98.25 82 GLU B O 1
ATOM 1546 N N . HIS B 1 83 ? -2.072 17.562 12.008 1 98.38 83 HIS B N 1
ATOM 1547 C CA . HIS B 1 83 ? -2.99 16.438 12.023 1 98.38 83 HIS B CA 1
ATOM 1548 C C . HIS B 1 83 ? -3.166 15.891 13.438 1 98.38 83 HIS B C 1
ATOM 1550 O O . HIS B 1 83 ? -4.293 15.641 13.875 1 98.38 83 HIS B O 1
ATOM 1556 N N . TYR B 1 84 ? -2.064 15.758 14.141 1 97.38 84 TYR B N 1
ATOM 1557 C CA . TYR B 1 84 ? -2.086 15.234 15.508 1 97.38 84 TYR B CA 1
ATOM 1558 C C . TYR B 1 84 ? -2.891 16.141 16.422 1 97.38 84 TYR B C 1
ATOM 1560 O O . TYR B 1 84 ? -3.727 15.664 17.203 1 97.38 84 TYR B O 1
ATOM 1568 N N . GLU B 1 85 ? -2.662 17.406 16.391 1 97.38 85 GLU B N 1
ATOM 1569 C CA . GLU B 1 85 ? -3.326 18.375 17.266 1 97.38 85 GLU B CA 1
ATOM 1570 C C . GLU B 1 85 ? -4.824 18.422 16.984 1 97.38 85 GLU B C 1
ATOM 1572 O O . GLU B 1 85 ? -5.625 18.594 17.906 1 97.38 85 GLU B O 1
ATOM 1577 N N . LYS B 1 86 ? -5.203 18.312 15.781 1 97.56 86 LYS B N 1
ATOM 1578 C CA . LYS B 1 86 ? -6.609 18.453 15.406 1 97.56 86 LYS B CA 1
ATOM 1579 C C . LYS B 1 86 ? -7.426 17.25 15.891 1 97.56 86 LYS B C 1
ATOM 1581 O O . LYS B 1 86 ? -8.578 17.422 16.312 1 97.56 86 LYS B O 1
ATOM 1586 N N . TYR B 1 87 ? -6.848 16 15.828 1 96.81 87 TYR B N 1
ATOM 1587 C CA . TYR B 1 87 ? -7.68 14.82 16.062 1 96.81 87 TYR B CA 1
ATOM 1588 C C . TYR B 1 87 ? -7.141 13.992 17.219 1 96.81 87 TYR B C 1
ATOM 1590 O O . TYR B 1 87 ? -7.695 12.938 17.547 1 96.81 87 TYR B O 1
ATOM 1598 N N . LYS B 1 88 ? -6.293 14.469 17.984 1 88.5 88 LYS B N 1
ATOM 1599 C CA . LYS B 1 88 ? -5.602 13.844 19.109 1 88.5 88 LYS B CA 1
ATOM 1600 C C . LYS B 1 88 ? -6.355 12.602 19.594 1 88.5 88 LYS B C 1
ATOM 1602 O O . LYS B 1 88 ? -7.582 12.625 19.719 1 88.5 88 LYS B O 1
ATOM 1607 N N . ASP B 1 89 ? -5.711 11.523 19.875 1 91.94 89 ASP B N 1
ATOM 1608 C CA . ASP B 1 89 ? -6.141 10.297 20.531 1 91.94 89 ASP B CA 1
ATOM 1609 C C . ASP B 1 89 ? -7.285 9.641 19.766 1 91.94 89 ASP B C 1
ATOM 1611 O O . ASP B 1 89 ? -8.016 8.812 20.312 1 91.94 89 ASP B O 1
ATOM 1615 N N . ARG B 1 90 ? -7.625 10.18 18.562 1 95.94 90 ARG B N 1
ATOM 1616 C CA . ARG B 1 90 ? -8.742 9.617 17.812 1 95.94 90 ARG B CA 1
ATOM 1617 C C . ARG B 1 90 ? -8.25 8.945 16.531 1 95.94 90 ARG B C 1
ATOM 1619 O O . ARG B 1 90 ? -9.039 8.68 15.625 1 95.94 90 ARG B O 1
ATOM 1626 N N . HIS B 1 91 ? -6.957 8.836 16.484 1 97.38 91 HIS B N 1
ATOM 1627 C CA . HIS B 1 91 ? -6.383 8.203 15.305 1 97.38 91 HIS B CA 1
ATOM 1628 C C . HIS B 1 91 ? -5.066 7.504 15.633 1 97.38 91 HIS B C 1
ATOM 1630 O O . HIS B 1 91 ? -4.465 7.77 16.672 1 97.38 91 HIS B O 1
ATOM 1636 N N . VAL B 1 92 ? -4.738 6.59 14.836 1 96.12 92 VAL B N 1
ATOM 1637 C CA . VAL B 1 92 ? -3.416 5.977 14.797 1 96.12 92 VAL B CA 1
ATOM 1638 C C . VAL B 1 92 ? -2.877 6 13.367 1 96.12 92 VAL B C 1
ATOM 1640 O O . VAL B 1 92 ? -3.582 5.633 12.422 1 96.12 92 VAL B O 1
ATOM 1643 N N . SER B 1 93 ? -1.608 6.461 13.211 1 96.94 93 SER B N 1
ATOM 1644 C CA . SER B 1 93 ? -1.03 6.594 11.875 1 96.94 93 SER B CA 1
ATOM 1645 C C . SER B 1 93 ? 0.28 5.824 11.758 1 96.94 93 SER B C 1
ATOM 1647 O O . SER B 1 93 ? 1.062 5.773 12.711 1 96.94 93 SER B O 1
ATOM 1649 N N . PHE B 1 94 ? 0.472 5.301 10.578 1 95.25 94 PHE B N 1
ATOM 1650 C CA . PHE B 1 94 ? 1.71 4.633 10.195 1 95.25 94 PHE B CA 1
ATOM 1651 C C . PHE B 1 94 ? 2.211 5.152 8.852 1 95.25 94 PHE B C 1
ATOM 1653 O O . PHE B 1 94 ? 1.415 5.449 7.961 1 95.25 94 PHE B O 1
ATOM 1660 N N . ARG B 1 95 ? 3.543 5.223 8.805 1 96.62 95 ARG B N 1
ATOM 1661 C CA . ARG B 1 95 ? 4.145 5.707 7.566 1 96.62 95 ARG B CA 1
ATOM 1662 C C . ARG B 1 95 ? 5.121 4.684 6.996 1 96.62 95 ARG B C 1
ATOM 1664 O O . ARG B 1 95 ? 5.91 4.094 7.734 1 96.62 95 ARG B O 1
ATOM 1671 N N . THR B 1 96 ? 4.977 4.465 5.652 1 96.56 96 THR B N 1
ATOM 1672 C CA . THR B 1 96 ? 5.824 3.514 4.945 1 96.56 96 THR B CA 1
ATOM 1673 C C . THR B 1 96 ? 6.445 4.156 3.711 1 96.56 96 THR B C 1
ATOM 1675 O O . THR B 1 96 ? 5.758 4.844 2.949 1 96.56 96 THR B O 1
ATOM 1678 N N . LEU B 1 97 ? 7.754 3.957 3.602 1 97.12 97 LEU B N 1
ATOM 1679 C CA . LEU B 1 97 ? 8.461 4.398 2.406 1 97.12 97 LEU B CA 1
ATOM 1680 C C . LEU B 1 97 ? 8.727 3.227 1.469 1 97.12 97 LEU B C 1
ATOM 1682 O O . LEU B 1 97 ? 9.266 2.199 1.891 1 97.12 97 LEU B O 1
ATOM 1686 N N . LEU B 1 98 ? 8.32 3.432 0.198 1 97.5 98 LEU B N 1
ATOM 1687 C CA . LEU B 1 98 ? 8.461 2.377 -0.801 1 97.5 98 LEU B CA 1
ATOM 1688 C C . LEU B 1 98 ? 9.125 2.912 -2.064 1 97.5 98 LEU B C 1
ATOM 1690 O O . LEU B 1 98 ? 8.891 4.055 -2.459 1 97.5 98 LEU B O 1
ATOM 1694 N N . GLU B 1 99 ? 9.977 2.119 -2.629 1 97.5 99 GLU B N 1
ATOM 1695 C CA . GLU B 1 99 ? 10.594 2.453 -3.904 1 97.5 99 GLU B CA 1
ATOM 1696 C C . GLU B 1 99 ? 10.062 1.571 -5.031 1 97.5 99 GLU B C 1
ATOM 1698 O O . GLU B 1 99 ? 10.07 0.344 -4.922 1 97.5 99 GLU B O 1
ATOM 1703 N N . GLN B 1 100 ? 9.625 2.262 -6.074 1 97.06 100 GLN B N 1
ATOM 1704 C CA . GLN B 1 100 ? 9.078 1.5 -7.191 1 97.06 100 GLN B CA 1
ATOM 1705 C C . GLN B 1 100 ? 10.18 0.78 -7.957 1 97.06 100 GLN B C 1
ATOM 1707 O O . GLN B 1 100 ? 11.164 1.399 -8.367 1 97.06 100 GLN B O 1
ATOM 1712 N N . ILE B 1 101 ? 10 -0.494 -8.164 1 96 101 ILE B N 1
ATOM 1713 C CA . ILE B 1 101 ? 11.047 -1.226 -8.859 1 96 101 ILE B CA 1
ATOM 1714 C C . ILE B 1 101 ? 10.531 -1.686 -10.227 1 96 101 ILE B C 1
ATOM 1716 O O . ILE B 1 101 ? 11.32 -2.045 -11.102 1 96 101 ILE B O 1
ATOM 1720 N N . VAL B 1 102 ? 9.25 -1.807 -10.344 1 88 102 VAL B N 1
ATOM 1721 C CA . VAL B 1 102 ? 8.617 -2.002 -11.641 1 88 102 VAL B CA 1
ATOM 1722 C C . VAL B 1 102 ? 7.402 -1.086 -11.766 1 88 102 VAL B C 1
ATOM 1724 O O . VAL B 1 102 ? 6.664 -0.889 -10.797 1 88 102 VAL B O 1
#

pLDDT: mean 96.35, std 3.94, range [78.75, 98.81]

Sequence (204 aa):
MVLYSVTVNVDKDIEEEWLDWMKTSHIPKVLNTGMFKEYKMFRLLNEESGVEGTTFSIQYFAEDINKINEYLENHAPDLINEHYEKYKDRHVSFRTLLEQIVMVLYSVTVNVDKDIEEEWLDWMKTSHIPKVLNTGMFKEYKMFRLLNEESGVEGTTFSIQYFAEDINKINEYLENHAPDLINEHYEKYKDRHVSFRTLLEQIV

Organism: NCBI:txid2715131

Solvent-accessible surface area (backbone atoms only — not comparable to full-atom values): 10803 Å² total; per-residue (Å²): 78,22,37,47,33,40,34,36,36,29,37,65,92,47,40,68,62,49,50,50,44,37,69,71,44,54,50,52,55,56,45,68,70,64,40,41,81,47,70,40,31,27,36,56,69,69,69,62,87,86,65,76,49,48,44,33,38,40,38,34,35,17,73,38,66,66,35,49,52,51,35,58,71,73,44,40,62,62,53,52,48,52,54,44,69,75,45,61,93,42,57,51,76,47,79,46,42,28,38,51,77,88,78,22,36,47,33,41,35,37,34,29,37,65,92,46,40,69,62,49,51,51,43,39,70,74,43,54,49,51,56,56,45,67,70,65,40,40,81,48,70,41,31,28,35,58,69,69,68,62,88,83,65,76,49,47,44,34,37,39,38,35,34,17,72,37,65,66,34,47,50,50,35,58,71,74,46,40,61,62,53,52,47,52,55,44,70,75,46,58,92,41,58,49,76,46,79,48,43,30,38,52,78,87